Protein AF-A0A960XG54-F1 (afdb_monomer_lite)

Sequence (240 aa):
MNEQFPPRHVCIAGSLVLAFGVYSLVGSIASFVYDNPLINLNFLAVFLGSGLLSGSPKVRKWMLFFSVLFFLLHAESVFRLFLGNPETDLIALAPVESMEKALNTALVFAGSIYVFMALVNNANRSWFHINNRTAFGLKSLKWSVIVLTALFSAGWFTYQWTVRRHAPIRTEISLFDASSGEGIKQIKLGDRGIWVALDKKSPPVEYLYRLENEQLKMEFWGLSKKPVAMYLDFEGYQTA

pLDDT: mean 72.58, std 11.41, range [39.84, 91.81]

Secondary structure (DSSP, 8-state):
---PPPPHHHHHHHHHHHHHHHHHHHHHHHHHHTT-----GGGGHHHHHHHHHH--GGGHHHHHHHHHHHHHHHHHHHHHHHS--TT-GGGGTS-HHHHHHHHHHHHHHHHHHHHHHHHH-TTTGGGGG--TTTHHHHHHHHHHHHHHHHHHHHHHHHHHHHHHTSEEEEEEEE-B-TTT-PBP-EEEEEEEEEEEE--TTSPPPEEEEEEETTEEEEEEEEEESS--EEEEEEEEEE--

Radius of gyration: 27.97 Å; chains: 1; bounding box: 61×44×77 Å

Structure (mmCIF, N/CA/C/O backbone):
data_AF-A0A960XG54-F1
#
_entry.id   AF-A0A960XG54-F1
#
loop_
_atom_site.group_PDB
_atom_site.id
_atom_site.type_symbol
_atom_site.label_atom_id
_atom_site.label_alt_id
_atom_site.label_comp_id
_atom_site.label_asym_id
_atom_site.label_entity_id
_atom_site.label_seq_id
_atom_site.pdbx_PDB_ins_code
_atom_site.Cartn_x
_atom_site.Cartn_y
_atom_site.Cartn_z
_atom_site.occupancy
_atom_site.B_iso_or_equiv
_atom_site.auth_seq_id
_atom_site.auth_comp_id
_atom_site.auth_asym_id
_atom_site.auth_atom_id
_atom_site.pdbx_PDB_model_num
ATOM 1 N N . MET A 1 1 ? -34.616 -2.133 26.825 1.00 44.22 1 MET A N 1
ATOM 2 C CA . MET A 1 1 ? -33.359 -1.362 26.691 1.00 44.22 1 MET A CA 1
ATOM 3 C C . MET A 1 1 ? -33.031 -1.321 25.212 1.00 44.22 1 MET A C 1
ATOM 5 O O . MET A 1 1 ? -32.881 -2.389 24.637 1.00 44.22 1 MET A O 1
ATOM 9 N N . ASN A 1 2 ? -33.027 -0.141 24.588 1.00 44.53 2 ASN A N 1
ATOM 10 C CA . ASN A 1 2 ? -32.741 -0.023 23.158 1.00 44.53 2 ASN A CA 1
ATOM 11 C C . ASN A 1 2 ? -31.296 -0.449 22.896 1.00 44.53 2 ASN A C 1
ATOM 13 O O . ASN A 1 2 ? -30.372 0.089 23.506 1.00 44.53 2 ASN A O 1
ATOM 17 N N . GLU A 1 3 ? -31.116 -1.421 22.008 1.00 51.97 3 GLU A N 1
ATOM 18 C CA . GLU A 1 3 ? -29.811 -1.763 21.460 1.00 51.97 3 GLU A CA 1
ATOM 19 C C . GLU A 1 3 ? -29.281 -0.535 20.717 1.00 51.97 3 GLU A C 1
ATOM 21 O O . GLU A 1 3 ? -29.739 -0.195 19.627 1.00 51.97 3 GLU A O 1
ATOM 26 N N . GLN A 1 4 ? -28.355 0.195 21.336 1.00 61.88 4 GLN A N 1
ATOM 27 C CA . GLN A 1 4 ? -27.641 1.245 20.628 1.00 61.88 4 GLN A CA 1
ATOM 28 C C . GLN A 1 4 ? -26.636 0.564 19.702 1.00 61.88 4 GLN A C 1
ATOM 30 O O . GLN A 1 4 ? -25.808 -0.229 20.144 1.00 61.88 4 GLN A O 1
ATOM 35 N N . PHE A 1 5 ? -26.753 0.844 18.407 1.00 65.31 5 PHE A N 1
ATOM 36 C CA . PHE A 1 5 ? -25.742 0.551 17.394 1.00 65.31 5 PHE A CA 1
ATOM 37 C C . PHE A 1 5 ? -24.695 1.664 17.354 1.00 65.31 5 PHE A C 1
ATOM 39 O O . PHE A 1 5 ? -24.980 2.780 17.805 1.00 65.31 5 PHE A O 1
ATOM 46 N N . PRO A 1 6 ? -23.482 1.382 16.840 1.00 69.12 6 PRO A N 1
ATOM 47 C CA . PRO A 1 6 ? -22.439 2.389 16.796 1.00 69.12 6 PRO A CA 1
AT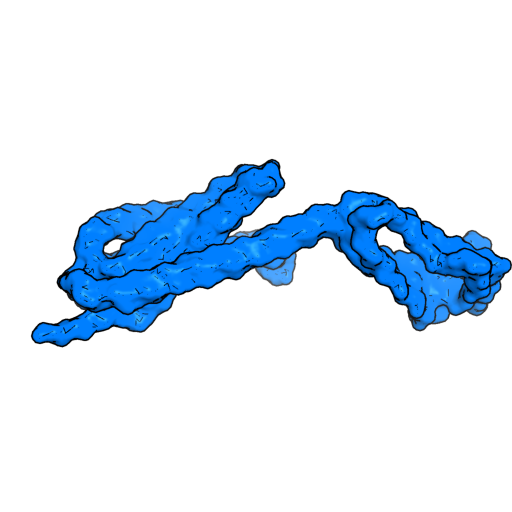OM 48 C C . PRO A 1 6 ? -22.922 3.522 15.925 1.00 69.12 6 PRO A C 1
ATOM 50 O O . PRO A 1 6 ? -23.489 3.261 14.856 1.00 69.12 6 PRO A O 1
ATOM 53 N N . PRO A 1 7 ? -22.673 4.778 16.317 1.00 74.75 7 PRO A N 1
ATOM 54 C CA . PRO A 1 7 ? -22.834 5.867 15.383 1.00 74.75 7 PRO A CA 1
ATOM 55 C C . PRO A 1 7 ? -22.039 5.548 14.111 1.00 74.75 7 PRO A C 1
ATOM 57 O O . PRO A 1 7 ? -20.879 5.138 14.182 1.00 74.75 7 PRO A O 1
ATOM 60 N N . ARG A 1 8 ? -22.654 5.725 12.936 1.00 79.06 8 ARG A N 1
ATOM 61 C CA . ARG A 1 8 ? -22.050 5.339 11.643 1.00 79.06 8 ARG A CA 1
ATOM 62 C C . ARG A 1 8 ? -20.643 5.908 11.457 1.00 79.06 8 ARG A C 1
ATOM 64 O O . ARG A 1 8 ? -19.760 5.228 10.950 1.00 79.06 8 ARG A O 1
ATOM 71 N N . HIS A 1 9 ? -20.420 7.130 11.922 1.00 78.19 9 HIS A N 1
ATOM 72 C CA . HIS A 1 9 ? -19.128 7.797 11.841 1.00 78.19 9 HIS A CA 1
ATOM 73 C C . HIS A 1 9 ? -18.038 7.100 12.692 1.00 78.19 9 HIS A C 1
ATOM 75 O O . HIS A 1 9 ? -16.885 7.066 12.273 1.00 78.19 9 HIS A O 1
ATOM 81 N N . VAL A 1 10 ? -18.391 6.451 13.814 1.00 77.62 10 VAL A N 1
ATOM 82 C CA . VAL A 1 10 ? -17.474 5.608 14.612 1.00 77.62 10 VAL A CA 1
ATOM 83 C C . VAL A 1 10 ? -17.124 4.330 13.854 1.00 77.62 10 VAL A C 1
ATOM 85 O O . VAL A 1 10 ? -15.958 3.942 13.824 1.00 77.62 10 VAL A O 1
ATOM 88 N N . CYS A 1 11 ? -18.106 3.682 13.211 1.00 80.19 11 CYS A N 1
ATOM 89 C CA . CYS A 1 11 ? -17.848 2.517 12.358 1.00 80.19 11 CYS A CA 1
ATOM 90 C C . CYS A 1 11 ? -16.904 2.855 11.209 1.00 80.19 11 CYS A C 1
ATOM 92 O O . CYS A 1 11 ? -15.978 2.093 10.944 1.00 80.19 11 CYS A O 1
ATOM 94 N N . ILE A 1 12 ? -17.137 3.987 10.541 1.00 82.94 12 ILE A N 1
ATOM 95 C CA . ILE A 1 12 ? -16.313 4.451 9.424 1.00 82.94 12 ILE A CA 1
ATOM 96 C C . ILE A 1 12 ? -14.892 4.738 9.914 1.00 82.94 12 ILE A C 1
ATOM 98 O O . ILE A 1 12 ? -13.948 4.154 9.389 1.00 82.94 12 ILE A O 1
ATOM 102 N N . ALA A 1 13 ? -14.735 5.541 10.971 1.00 82.12 13 ALA A N 1
ATOM 103 C CA . ALA A 1 13 ? -13.424 5.852 11.542 1.00 82.12 13 ALA A CA 1
ATOM 104 C C . ALA A 1 13 ? -12.684 4.585 12.005 1.00 82.12 13 ALA A C 1
ATOM 106 O O . ALA A 1 13 ? -11.522 4.379 11.662 1.00 82.12 13 ALA A O 1
ATOM 107 N N . GLY A 1 14 ? -13.370 3.692 12.725 1.00 82.81 14 GLY A N 1
ATOM 108 C CA . GLY A 1 14 ? -12.804 2.424 13.183 1.00 82.81 14 GLY A CA 1
ATOM 109 C C . GLY A 1 14 ? -12.383 1.511 12.035 1.00 82.81 14 GLY A C 1
ATOM 110 O O . GLY A 1 14 ? -11.315 0.909 12.105 1.00 82.81 14 GLY A O 1
ATOM 111 N N . SER A 1 15 ? -13.177 1.451 10.962 1.00 87.94 15 SER A N 1
ATOM 112 C CA . SER A 1 15 ? -12.867 0.652 9.770 1.00 87.94 15 SER A CA 1
ATOM 113 C C . SER A 1 15 ? -11.678 1.219 9.000 1.00 87.94 15 SER A C 1
ATOM 115 O O . SER A 1 15 ? -10.799 0.456 8.619 1.00 87.94 15 SER A O 1
ATOM 117 N N . LEU A 1 16 ? -11.603 2.542 8.824 1.00 86.44 16 LEU A N 1
ATOM 118 C CA . LEU A 1 16 ? -10.487 3.203 8.139 1.00 86.44 16 LEU A CA 1
ATOM 119 C C . LEU A 1 16 ? -9.169 3.024 8.899 1.00 86.44 16 LEU A C 1
ATOM 121 O O . LEU A 1 16 ? -8.173 2.607 8.315 1.00 86.44 16 LEU A O 1
ATOM 125 N N . VAL A 1 17 ? -9.172 3.266 10.214 1.00 86.19 17 VAL A N 1
ATOM 126 C CA . VAL A 1 17 ? -7.982 3.099 11.064 1.00 86.19 17 VAL A CA 1
ATOM 127 C C . VAL A 1 17 ? -7.544 1.629 11.116 1.00 86.19 17 VAL A C 1
ATOM 129 O O . VAL A 1 17 ? -6.351 1.332 11.061 1.00 86.19 17 VAL A O 1
ATOM 132 N N . LEU A 1 18 ? -8.501 0.694 11.175 1.00 89.69 18 LEU A N 1
ATOM 133 C CA . LEU A 1 18 ? -8.214 -0.740 11.135 1.00 89.69 18 LEU A CA 1
ATOM 134 C C . LEU A 1 18 ? -7.621 -1.164 9.789 1.00 89.69 18 LEU A C 1
ATOM 136 O O . LEU A 1 18 ? -6.598 -1.843 9.774 1.00 89.69 18 LEU A O 1
ATOM 140 N N . ALA A 1 19 ? -8.239 -0.755 8.678 1.00 88.81 19 ALA A N 1
ATOM 141 C CA . ALA A 1 19 ? -7.744 -1.029 7.335 1.00 88.81 19 ALA A CA 1
ATOM 142 C C . ALA A 1 19 ? -6.317 -0.497 7.169 1.00 88.81 19 ALA A C 1
ATOM 144 O O . ALA A 1 19 ? -5.426 -1.236 6.764 1.00 88.81 19 ALA A O 1
ATOM 145 N N . PHE A 1 20 ? -6.072 0.742 7.584 1.00 86.62 20 PHE A N 1
ATOM 146 C CA . PHE A 1 20 ? -4.749 1.345 7.515 1.00 86.62 20 PHE A CA 1
ATOM 147 C C . PHE A 1 20 ? -3.688 0.581 8.329 1.00 86.62 20 PHE A C 1
ATOM 149 O O . PHE A 1 20 ? -2.574 0.339 7.852 1.00 86.62 20 PHE A O 1
ATOM 156 N N . GLY A 1 21 ? -4.037 0.149 9.545 1.00 88.12 21 GLY A N 1
ATOM 157 C CA . GLY A 1 21 ? -3.154 -0.683 10.358 1.00 88.12 21 GLY A CA 1
ATOM 158 C C . GLY A 1 21 ? -2.850 -2.033 9.701 1.00 88.12 21 GLY A C 1
ATOM 159 O O . GLY A 1 21 ? -1.701 -2.472 9.706 1.00 88.12 21 GLY A O 1
ATOM 160 N N . VAL A 1 22 ? -3.854 -2.674 9.092 1.00 91.81 22 VAL A N 1
ATOM 161 C CA . VAL A 1 22 ? -3.679 -3.942 8.363 1.00 91.81 22 VAL A CA 1
ATOM 162 C C . VAL A 1 22 ? -2.809 -3.747 7.122 1.00 91.81 22 VAL A C 1
ATOM 164 O O . VAL A 1 22 ? -1.882 -4.525 6.922 1.00 91.81 22 VAL A O 1
ATOM 167 N N . TYR A 1 23 ? -3.042 -2.692 6.336 1.00 88.75 23 TYR A N 1
ATOM 168 C CA . TYR A 1 23 ? -2.196 -2.324 5.196 1.00 88.75 23 TYR A CA 1
ATOM 169 C C . TYR A 1 23 ? -0.733 -2.162 5.621 1.00 88.75 23 TYR A C 1
ATOM 171 O O . TYR A 1 23 ? 0.159 -2.768 5.031 1.00 88.75 23 TYR A O 1
ATOM 179 N N . SER A 1 24 ? -0.493 -1.421 6.707 1.00 87.06 24 SER A N 1
ATOM 180 C CA . SER A 1 24 ? 0.853 -1.202 7.252 1.00 87.06 24 SER A CA 1
ATOM 181 C C . SER A 1 24 ? 1.506 -2.501 7.735 1.00 87.06 24 SER A C 1
ATOM 183 O O . SER A 1 24 ? 2.696 -2.706 7.506 1.00 87.06 24 SER A O 1
ATOM 185 N N . LEU A 1 25 ? 0.733 -3.398 8.361 1.00 90.19 25 LEU A N 1
ATOM 186 C CA . LEU A 1 25 ? 1.214 -4.709 8.799 1.00 90.19 25 LEU A CA 1
ATOM 187 C C . LEU A 1 25 ? 1.631 -5.581 7.612 1.00 90.19 25 LEU A C 1
ATOM 189 O O . LEU A 1 25 ? 2.734 -6.125 7.608 1.00 90.19 25 LEU A O 1
ATOM 193 N N . VAL A 1 26 ? 0.762 -5.700 6.604 1.00 90.06 26 VAL A N 1
ATOM 194 C CA . VAL A 1 26 ? 1.048 -6.478 5.392 1.00 90.06 26 VAL A CA 1
ATOM 195 C C . VAL A 1 26 ? 2.243 -5.886 4.652 1.00 90.06 26 VAL A C 1
ATOM 197 O O . VAL A 1 26 ? 3.108 -6.639 4.223 1.00 90.06 26 VAL A O 1
ATOM 200 N N . GLY A 1 27 ? 2.344 -4.557 4.571 1.00 85.12 27 GLY A N 1
ATOM 201 C CA . GLY A 1 27 ? 3.490 -3.872 3.975 1.00 85.12 27 GLY A CA 1
ATOM 202 C C . GLY A 1 27 ? 4.804 -4.159 4.697 1.00 85.12 27 GLY A C 1
ATOM 203 O O . GLY A 1 27 ? 5.811 -4.419 4.044 1.00 85.12 27 GLY A O 1
ATOM 204 N N . SER A 1 28 ? 4.805 -4.189 6.034 1.00 86.44 28 SER A N 1
ATOM 205 C CA . SER A 1 28 ? 5.984 -4.609 6.800 1.00 86.44 28 SER A CA 1
ATOM 206 C C . SER A 1 28 ? 6.325 -6.080 6.583 1.00 86.44 28 SER A C 1
ATOM 208 O O . SER A 1 28 ? 7.486 -6.397 6.366 1.00 86.44 28 SER A O 1
ATOM 210 N N . ILE A 1 29 ? 5.345 -6.987 6.583 1.00 88.69 29 ILE A N 1
ATOM 211 C CA . ILE A 1 29 ? 5.604 -8.408 6.284 1.00 88.69 29 ILE A CA 1
ATOM 212 C C . ILE A 1 29 ? 6.187 -8.556 4.873 1.00 88.69 29 ILE A C 1
ATOM 214 O O . ILE A 1 29 ? 7.180 -9.253 4.683 1.00 88.69 29 ILE A O 1
ATOM 218 N N . ALA A 1 30 ? 5.609 -7.861 3.895 1.00 84.94 30 ALA A N 1
ATOM 219 C CA . ALA A 1 30 ? 6.097 -7.843 2.526 1.00 84.94 30 ALA A CA 1
ATOM 220 C C . ALA A 1 30 ? 7.537 -7.309 2.449 1.00 84.94 30 ALA A C 1
ATOM 222 O O . ALA A 1 30 ? 8.368 -7.903 1.772 1.00 84.94 30 ALA A O 1
ATOM 223 N N . SER A 1 31 ? 7.868 -6.243 3.185 1.00 81.12 31 SER A N 1
ATOM 224 C CA . SER A 1 31 ? 9.221 -5.673 3.200 1.00 81.12 31 SER A CA 1
ATOM 225 C C . SER A 1 31 ? 10.272 -6.664 3.723 1.00 81.12 31 SER A C 1
ATOM 227 O O . SER A 1 31 ? 11.348 -6.771 3.134 1.00 81.12 31 SER A O 1
ATOM 229 N N . PHE A 1 32 ? 9.927 -7.471 4.736 1.00 83.44 32 PHE A N 1
ATOM 230 C CA . PHE A 1 32 ? 10.765 -8.585 5.200 1.00 83.44 32 PHE A CA 1
ATOM 231 C C . PHE A 1 32 ? 10.942 -9.678 4.141 1.00 83.44 32 PHE A C 1
ATOM 233 O O . PH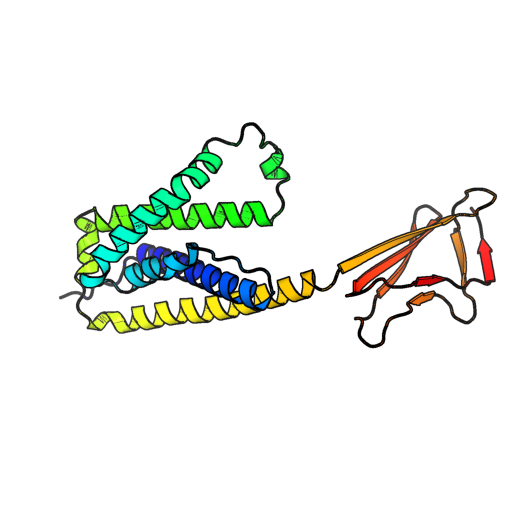E A 1 32 ? 12.050 -10.168 3.957 1.00 83.44 32 PHE A O 1
ATOM 240 N N . VAL A 1 33 ? 9.873 -10.052 3.432 1.00 83.69 33 VAL A N 1
ATOM 241 C CA . VAL A 1 33 ? 9.928 -11.064 2.358 1.00 83.69 33 VAL A CA 1
ATOM 242 C C . VAL A 1 33 ? 10.773 -10.590 1.167 1.00 83.69 33 VAL A C 1
ATOM 244 O O . VAL A 1 33 ? 11.296 -11.404 0.409 1.00 83.69 33 VAL A O 1
ATOM 247 N N . TYR A 1 34 ? 10.912 -9.277 0.992 1.00 77.69 34 TYR A N 1
ATOM 248 C CA . TYR A 1 34 ? 11.596 -8.660 -0.142 1.00 77.69 34 TYR A CA 1
ATOM 249 C C . TYR A 1 34 ? 12.995 -8.109 0.191 1.00 77.69 34 TYR A C 1
ATOM 251 O O . TYR A 1 34 ? 13.482 -7.247 -0.540 1.00 77.69 34 TYR A O 1
ATOM 259 N N . ASP A 1 35 ? 13.634 -8.602 1.259 1.00 76.25 35 ASP A N 1
ATOM 260 C CA . ASP A 1 35 ? 15.007 -8.270 1.689 1.00 76.25 35 ASP A CA 1
ATOM 261 C C . ASP A 1 35 ? 15.261 -6.776 1.992 1.00 76.25 35 ASP A C 1
ATOM 263 O O . ASP A 1 35 ? 16.402 -6.316 2.001 1.00 76.25 35 ASP A O 1
ATOM 267 N N . ASN A 1 36 ? 14.208 -6.004 2.280 1.00 75.00 36 ASN A N 1
ATOM 268 C CA . ASN A 1 36 ? 14.316 -4.607 2.708 1.00 75.00 36 ASN A CA 1
ATOM 269 C C . ASN A 1 36 ? 13.502 -4.391 3.994 1.00 75.00 36 ASN A C 1
ATOM 271 O O . ASN A 1 36 ? 12.393 -3.852 3.936 1.00 75.00 36 ASN A O 1
ATOM 275 N N . PRO A 1 37 ? 14.004 -4.863 5.150 1.00 75.25 37 PRO A N 1
ATOM 276 C CA . PRO A 1 37 ? 13.235 -4.893 6.384 1.00 75.25 37 PRO A CA 1
ATOM 277 C C . PRO A 1 37 ? 12.897 -3.474 6.853 1.00 75.25 37 PRO A C 1
ATOM 279 O O . PRO A 1 37 ? 13.744 -2.732 7.348 1.00 75.25 37 PRO A O 1
ATOM 282 N N . LEU A 1 38 ? 11.620 -3.116 6.731 1.00 77.00 38 LEU A N 1
ATOM 283 C CA . LEU A 1 38 ? 11.063 -1.854 7.208 1.00 77.00 38 LEU A CA 1
ATOM 284 C C . LEU A 1 38 ? 9.909 -2.142 8.166 1.00 77.00 38 LEU A C 1
ATOM 286 O O . LEU A 1 38 ? 8.829 -2.594 7.764 1.00 77.00 38 LEU A O 1
ATOM 290 N N . ILE A 1 39 ? 10.137 -1.849 9.447 1.00 78.44 39 ILE A N 1
ATOM 291 C CA . ILE A 1 39 ? 9.108 -1.928 10.484 1.00 78.44 39 ILE A CA 1
ATOM 292 C C . ILE A 1 39 ? 8.317 -0.623 10.472 1.00 78.44 39 ILE A C 1
ATOM 294 O O . ILE A 1 39 ? 8.809 0.430 10.875 1.00 78.44 39 ILE A O 1
ATOM 298 N N . ASN A 1 40 ? 7.068 -0.701 10.024 1.00 79.50 40 ASN A N 1
ATOM 299 C CA . ASN A 1 40 ? 6.158 0.425 9.993 1.00 79.50 40 ASN A CA 1
ATOM 300 C C . ASN A 1 40 ? 5.245 0.382 11.221 1.00 79.50 40 ASN A C 1
ATOM 302 O O . ASN A 1 40 ? 4.227 -0.308 11.217 1.00 79.50 40 ASN A O 1
ATOM 306 N N . LEU A 1 41 ? 5.584 1.150 12.261 1.00 83.12 41 LEU A N 1
ATOM 307 C CA . LEU A 1 41 ? 4.836 1.208 13.529 1.00 83.12 41 LEU A CA 1
ATOM 308 C C . LEU A 1 41 ? 3.353 1.585 13.368 1.00 83.12 41 LEU A C 1
ATOM 310 O O . LEU A 1 41 ? 2.554 1.346 14.273 1.00 83.12 41 LEU A O 1
ATOM 314 N N . ASN A 1 42 ? 2.952 2.082 12.198 1.00 83.50 42 ASN A N 1
ATOM 315 C CA . ASN A 1 42 ? 1.557 2.295 11.835 1.00 83.50 42 ASN A CA 1
ATOM 316 C C . ASN A 1 42 ? 0.692 1.029 11.928 1.00 83.50 42 ASN A C 1
ATOM 318 O O . ASN A 1 42 ? -0.523 1.147 12.087 1.00 83.50 42 ASN A O 1
ATOM 322 N N . PHE A 1 43 ? 1.277 -0.179 11.916 1.00 85.56 43 PHE A N 1
ATOM 323 C CA . PHE A 1 43 ? 0.521 -1.411 12.175 1.00 85.56 43 PHE A CA 1
ATOM 324 C C . PHE A 1 43 ? -0.181 -1.399 13.546 1.00 85.56 43 PHE A C 1
ATOM 326 O O . PHE A 1 43 ? -1.213 -2.049 13.722 1.00 85.56 43 PHE A O 1
ATOM 333 N N . LEU A 1 44 ? 0.315 -0.612 14.513 1.00 86.81 44 LEU A N 1
ATOM 334 C CA . LEU A 1 44 ? -0.327 -0.437 15.818 1.00 86.81 44 LEU A CA 1
ATOM 335 C C . LEU A 1 44 ? -1.735 0.187 15.704 1.00 86.81 44 LEU A C 1
ATOM 337 O O . LEU A 1 44 ? -2.544 0.060 16.625 1.00 86.81 44 LEU A O 1
ATOM 341 N N . ALA A 1 45 ? -2.085 0.793 14.561 1.00 85.62 45 ALA A N 1
ATOM 342 C CA . ALA A 1 45 ? -3.417 1.332 14.297 1.00 85.62 45 ALA A CA 1
ATOM 343 C C . ALA A 1 45 ? -4.489 0.227 14.276 1.00 85.62 45 ALA A C 1
ATOM 345 O O . ALA A 1 45 ? -5.653 0.493 14.583 1.00 85.62 45 ALA A O 1
ATOM 346 N N . VAL A 1 46 ? -4.101 -1.039 14.048 1.00 88.19 46 VAL A N 1
ATOM 347 C CA . VAL A 1 46 ? -4.996 -2.198 14.205 1.00 88.19 46 VAL A CA 1
ATOM 348 C C . VAL A 1 46 ? -5.617 -2.225 15.601 1.00 88.19 46 VAL A C 1
ATOM 350 O O . VAL A 1 46 ? -6.807 -2.525 15.722 1.00 88.19 46 VAL A O 1
ATOM 353 N N . PHE A 1 47 ? -4.861 -1.877 16.649 1.00 86.12 47 PHE A N 1
ATOM 354 C CA . PHE A 1 47 ? -5.369 -1.850 18.023 1.00 86.12 47 PHE A CA 1
ATOM 355 C C . PHE A 1 47 ? -6.391 -0.730 18.234 1.00 86.12 47 PHE A C 1
ATOM 357 O O . PHE A 1 47 ? -7.419 -0.960 18.875 1.00 86.12 47 PHE A O 1
ATOM 364 N N . LEU A 1 48 ? -6.160 0.449 17.648 1.00 83.81 48 LEU A N 1
ATOM 365 C CA . LEU A 1 48 ? -7.103 1.570 17.698 1.00 83.81 48 LEU A CA 1
ATOM 366 C C . LEU A 1 48 ? -8.408 1.256 16.965 1.00 83.81 48 LEU A C 1
ATOM 368 O O . LEU A 1 48 ? -9.483 1.342 17.563 1.00 83.81 48 LEU A O 1
ATOM 372 N N . GLY A 1 49 ? -8.319 0.847 15.697 1.00 84.69 49 GLY A N 1
ATOM 373 C CA . GLY A 1 49 ? -9.489 0.526 14.879 1.00 84.69 49 GLY A CA 1
ATOM 374 C C . GLY A 1 49 ? -10.272 -0.662 15.442 1.00 84.69 49 GLY A C 1
ATOM 375 O O . GLY A 1 49 ? -11.493 -0.601 15.593 1.00 84.69 49 GLY A O 1
ATOM 376 N N . SER A 1 50 ? -9.566 -1.713 15.878 1.00 85.06 50 SER A N 1
ATOM 377 C CA . SER A 1 50 ? -10.188 -2.851 16.565 1.00 85.06 50 SER A CA 1
ATOM 378 C C . SER A 1 50 ? -10.863 -2.441 17.866 1.00 85.06 50 SER A C 1
ATOM 380 O O . SER A 1 50 ? -11.939 -2.952 18.166 1.00 85.06 50 SER A O 1
ATOM 382 N N . GLY A 1 51 ? -10.241 -1.560 18.651 1.00 81.75 51 GLY A N 1
ATOM 383 C CA . GLY A 1 51 ? -10.796 -1.073 19.909 1.00 81.75 51 GLY A CA 1
ATOM 384 C C . GLY A 1 51 ? -12.095 -0.294 19.699 1.00 81.75 51 GLY A C 1
ATOM 385 O O . GLY A 1 51 ? -13.090 -0.590 20.363 1.00 81.75 51 GLY A O 1
ATOM 386 N N . LEU A 1 52 ? -12.111 0.618 18.717 1.00 79.38 52 LEU A N 1
ATOM 387 C CA . LEU A 1 52 ? -13.302 1.383 18.322 1.00 79.38 52 LEU A CA 1
ATOM 388 C C . LEU A 1 52 ? -14.460 0.465 17.926 1.00 79.38 52 LEU A C 1
ATOM 390 O O . LEU A 1 52 ? -15.576 0.621 18.422 1.00 79.38 52 LEU A O 1
ATOM 394 N N . LEU A 1 53 ? -14.178 -0.522 17.071 1.00 80.12 53 LEU A N 1
ATOM 395 C CA . LEU A 1 53 ? -15.181 -1.478 16.600 1.00 80.12 53 LEU A CA 1
ATOM 396 C C . LEU A 1 53 ? -15.572 -2.513 17.666 1.00 80.12 53 LEU A C 1
ATOM 398 O O . LEU A 1 53 ? -16.609 -3.152 17.538 1.00 80.12 53 LEU A O 1
ATOM 402 N N . SER A 1 54 ? -14.780 -2.686 18.727 1.00 79.44 54 SER A N 1
ATOM 403 C CA . SER A 1 54 ? -15.119 -3.607 19.822 1.00 79.44 54 SER A CA 1
ATOM 404 C C . SER A 1 54 ? -16.077 -2.991 20.843 1.00 79.44 54 SER A C 1
ATOM 406 O O . SER A 1 54 ? -16.746 -3.744 21.544 1.00 79.44 54 SER A O 1
ATOM 408 N N . GLY A 1 55 ? -16.120 -1.656 20.971 1.00 69.88 55 GLY A N 1
ATOM 409 C CA . GLY A 1 55 ? -17.068 -0.948 21.848 1.00 69.88 55 GLY A CA 1
ATOM 410 C C . GLY A 1 55 ? -17.017 -1.357 23.328 1.00 69.88 55 GLY A C 1
ATOM 411 O O . GLY A 1 55 ? -17.992 -1.181 24.047 1.00 69.88 55 GLY A O 1
ATOM 412 N N . SER A 1 56 ? -15.907 -1.941 23.796 1.00 73.12 56 SER A N 1
ATOM 413 C CA . SER A 1 56 ? -15.810 -2.517 25.143 1.00 73.12 56 SER A CA 1
ATOM 414 C C . SER A 1 56 ? -15.150 -1.550 26.136 1.00 73.12 56 SER A C 1
ATOM 416 O O . SER A 1 56 ? -14.124 -0.945 25.810 1.00 73.12 56 SER A O 1
ATOM 418 N N . PRO A 1 57 ? -15.613 -1.472 27.400 1.00 71.62 57 PRO A N 1
ATOM 419 C CA . PRO A 1 57 ? -14.948 -0.655 28.416 1.00 71.62 57 PRO A CA 1
ATOM 420 C C . PRO A 1 57 ? -13.508 -1.115 28.684 1.00 71.62 57 PRO A C 1
ATOM 422 O O . PRO A 1 57 ? -12.647 -0.312 29.042 1.00 71.62 57 PRO A O 1
ATOM 425 N N . LYS A 1 58 ? -13.230 -2.414 28.494 1.00 76.31 58 LYS A N 1
ATOM 426 C CA . LYS A 1 58 ? -11.925 -3.026 28.782 1.00 76.31 58 LYS A CA 1
ATOM 427 C C . LYS A 1 58 ? -10.823 -2.544 27.834 1.00 76.31 58 LYS A C 1
ATOM 429 O O . LYS A 1 58 ? -9.671 -2.450 28.247 1.00 76.31 58 LYS A O 1
ATOM 434 N N . VAL A 1 59 ? -11.164 -2.203 26.588 1.00 78.31 59 VAL A N 1
ATOM 435 C CA . VAL A 1 59 ? -10.184 -1.732 25.588 1.00 78.31 59 VAL A CA 1
ATOM 436 C C . VAL A 1 59 ? -9.894 -0.235 25.693 1.00 78.31 59 VAL A C 1
ATOM 438 O O . VAL A 1 59 ? -8.897 0.236 25.154 1.00 78.31 59 VAL A O 1
ATOM 441 N N . ARG A 1 60 ? -10.704 0.513 26.452 1.00 75.50 60 ARG A N 1
ATOM 442 C CA . ARG A 1 60 ? -10.626 1.974 26.558 1.00 75.50 60 ARG A CA 1
ATOM 443 C C . ARG A 1 60 ? -9.256 2.495 26.997 1.00 75.50 60 ARG A C 1
ATOM 445 O O . ARG A 1 60 ? -8.773 3.469 26.428 1.00 75.50 60 ARG A O 1
ATOM 452 N N . LYS A 1 61 ? -8.632 1.861 27.997 1.00 79.31 61 LYS A N 1
ATOM 453 C CA . LYS A 1 61 ? -7.319 2.284 28.520 1.00 79.31 61 LYS A CA 1
ATOM 454 C C . LYS A 1 61 ? -6.228 2.168 27.453 1.00 79.31 61 LYS A C 1
ATOM 456 O O . LYS A 1 61 ? -5.479 3.113 27.239 1.00 79.31 61 LYS A O 1
ATOM 461 N N . TRP A 1 62 ? -6.200 1.044 26.740 1.00 80.50 62 TRP A N 1
ATOM 462 C CA . TRP A 1 62 ? -5.250 0.810 25.653 1.00 80.50 62 TRP A CA 1
ATOM 463 C C . TRP A 1 62 ? -5.517 1.721 24.456 1.00 80.50 62 TRP A C 1
ATOM 465 O O . TRP A 1 62 ? -4.580 2.270 23.893 1.00 80.50 62 TRP A O 1
ATOM 475 N N . MET A 1 63 ? -6.783 1.961 24.102 1.00 80.88 63 MET A N 1
ATOM 476 C CA . MET A 1 63 ? -7.124 2.904 23.032 1.00 80.88 63 MET A CA 1
ATOM 477 C C . MET A 1 63 ? -6.662 4.327 23.335 1.00 80.88 63 MET A C 1
ATOM 479 O O . MET A 1 63 ? -6.150 4.999 22.445 1.00 80.88 63 MET A O 1
ATOM 483 N N . LEU A 1 64 ? -6.824 4.785 24.578 1.00 80.56 64 LEU A N 1
ATOM 484 C CA . LEU A 1 64 ? -6.348 6.103 24.986 1.00 80.56 64 LEU A CA 1
ATOM 485 C C . LEU A 1 64 ? -4.820 6.174 24.906 1.00 80.56 64 LEU A C 1
ATOM 487 O O . LEU A 1 64 ? -4.293 7.109 24.312 1.00 80.56 64 LEU A O 1
ATOM 491 N N . PHE A 1 65 ? -4.127 5.149 25.414 1.00 84.25 65 PHE A N 1
ATOM 492 C CA . PHE A 1 65 ? -2.673 5.031 25.301 1.00 84.25 65 PHE A CA 1
ATOM 493 C C . PHE A 1 65 ? -2.200 5.111 23.843 1.00 84.25 65 PHE A C 1
ATOM 495 O O . PHE A 1 65 ? -1.384 5.968 23.513 1.00 84.25 65 PHE A O 1
ATOM 502 N N . PHE A 1 66 ? -2.760 4.286 22.952 1.00 83.25 66 PHE A N 1
ATOM 503 C CA . PHE A 1 66 ? -2.388 4.312 21.538 1.00 83.25 66 PHE A CA 1
ATOM 504 C C . PHE A 1 66 ? -2.763 5.636 20.866 1.00 83.25 66 PHE A C 1
ATOM 506 O O . PHE A 1 66 ? -2.005 6.110 20.034 1.00 83.25 66 PHE A O 1
ATOM 513 N N . SER A 1 67 ? -3.875 6.275 21.239 1.00 81.75 67 SER A N 1
ATOM 514 C CA . SER A 1 67 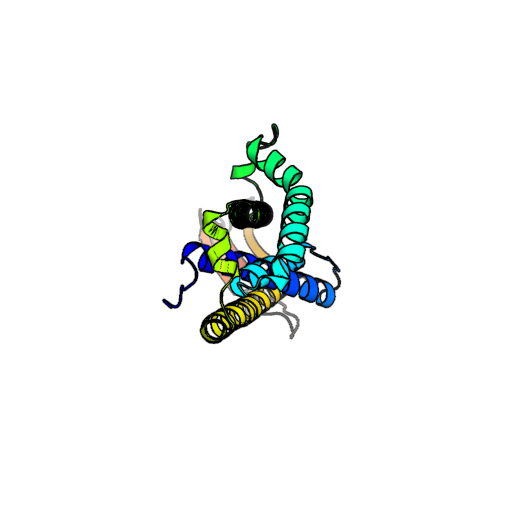? -4.263 7.571 20.657 1.00 81.75 67 SER A CA 1
ATOM 515 C C . SER A 1 67 ? -3.249 8.660 21.000 1.00 81.75 67 SER A C 1
ATOM 517 O O . SER A 1 67 ? -2.839 9.401 20.112 1.00 81.75 67 SER A O 1
ATOM 519 N N . VAL A 1 68 ? -2.798 8.717 22.260 1.00 82.06 68 VAL A N 1
ATOM 520 C CA . VAL A 1 68 ? -1.729 9.638 22.680 1.00 82.06 68 VAL A CA 1
ATOM 521 C C . VAL A 1 68 ? -0.414 9.295 21.985 1.00 82.06 68 VAL A C 1
ATOM 523 O O . VAL A 1 68 ? 0.250 10.189 21.473 1.00 82.06 68 VAL A O 1
ATOM 526 N N . LEU A 1 69 ? -0.059 8.011 21.907 1.00 83.75 69 LEU A N 1
ATOM 527 C CA . LEU A 1 69 ? 1.153 7.573 21.217 1.00 83.75 69 LEU A CA 1
ATOM 528 C C . LEU A 1 69 ? 1.150 8.000 19.741 1.00 83.75 69 LEU A C 1
ATOM 530 O O . LEU A 1 69 ? 2.116 8.590 19.275 1.00 83.75 69 LEU A O 1
ATOM 534 N N . PHE A 1 70 ? 0.055 7.763 19.017 1.00 81.12 70 PHE A N 1
ATOM 535 C CA . PHE A 1 70 ? -0.086 8.168 17.617 1.00 81.12 70 PHE A CA 1
ATOM 536 C C . PHE A 1 70 ? -0.107 9.686 17.442 1.00 81.12 70 PHE A C 1
ATOM 538 O O . PHE A 1 70 ? 0.451 10.192 16.471 1.00 81.12 70 PHE A O 1
ATOM 545 N N . PHE A 1 71 ? -0.711 10.417 18.381 1.00 80.19 71 PHE A N 1
ATOM 546 C CA . PHE A 1 71 ? -0.630 11.873 18.393 1.00 80.19 71 PHE A CA 1
ATOM 547 C C . PHE A 1 71 ? 0.829 12.331 18.489 1.00 80.19 71 PHE A C 1
ATOM 549 O O . PHE A 1 71 ? 1.259 13.122 17.662 1.00 80.19 71 PHE A O 1
ATOM 556 N N . LEU A 1 72 ? 1.617 11.776 19.416 1.00 80.81 72 LEU A N 1
ATOM 557 C CA . LEU A 1 72 ? 3.033 12.126 19.574 1.00 80.81 72 LEU A CA 1
ATOM 558 C C . LEU A 1 72 ? 3.883 11.731 18.358 1.00 80.81 72 LEU A C 1
ATOM 560 O O . LEU A 1 72 ? 4.698 12.528 17.905 1.00 80.81 72 LEU A O 1
ATOM 564 N N . LEU A 1 73 ? 3.674 10.531 17.808 1.00 79.19 73 LEU A N 1
ATOM 565 C CA . LEU A 1 73 ? 4.451 10.021 16.672 1.00 79.19 73 LEU A CA 1
ATOM 566 C C . LEU A 1 73 ? 4.178 10.776 15.363 1.00 79.19 73 LEU A C 1
ATOM 568 O O . LEU A 1 73 ? 5.070 10.874 14.523 1.00 79.19 73 LEU A O 1
ATOM 572 N N . HIS A 1 74 ? 2.965 11.305 15.172 1.00 76.88 74 HIS A N 1
ATOM 573 C CA . HIS A 1 74 ? 2.580 11.968 13.921 1.00 76.88 74 HIS A CA 1
ATOM 574 C C . HIS A 1 74 ? 2.388 13.479 14.030 1.00 76.88 74 HIS A C 1
ATOM 576 O O . HIS A 1 74 ? 2.284 14.122 12.986 1.00 76.88 74 HIS A O 1
ATOM 582 N N . ALA A 1 75 ? 2.381 14.066 15.233 1.00 72.56 75 ALA A N 1
ATOM 583 C CA . ALA A 1 75 ? 2.222 15.510 15.418 1.00 72.56 75 ALA A CA 1
ATOM 584 C C . ALA A 1 75 ? 3.248 16.303 14.603 1.00 72.56 75 ALA A C 1
ATOM 586 O O . ALA A 1 75 ? 2.878 17.242 13.908 1.00 72.56 75 ALA A O 1
ATOM 587 N N . GLU A 1 76 ? 4.516 15.886 14.620 1.00 70.00 76 GLU A N 1
ATOM 588 C CA . GLU A 1 76 ? 5.573 16.543 13.850 1.00 70.00 76 GLU A CA 1
ATOM 589 C C . GLU A 1 76 ? 5.330 16.442 12.336 1.00 70.00 76 GLU A C 1
ATOM 591 O O . GLU A 1 76 ? 5.434 17.429 11.612 1.00 70.00 76 GLU A O 1
ATOM 596 N N . SER A 1 77 ? 4.961 15.255 11.850 1.00 68.38 77 SER A N 1
ATOM 597 C CA . SER A 1 77 ? 4.705 15.024 10.424 1.00 68.38 77 SER A CA 1
ATOM 598 C C . SER A 1 77 ? 3.509 15.837 9.923 1.00 68.38 77 SER A C 1
ATOM 600 O O . SER A 1 77 ? 3.542 16.376 8.822 1.00 68.38 77 SER A O 1
ATOM 602 N N . VAL A 1 78 ? 2.469 15.967 10.747 1.00 67.06 78 VAL A N 1
ATOM 603 C CA . VAL A 1 78 ? 1.285 16.776 10.445 1.00 67.06 78 VAL A CA 1
ATOM 604 C C . VAL A 1 78 ? 1.593 18.269 10.530 1.00 67.06 78 VAL A C 1
ATOM 606 O O . VAL A 1 78 ? 1.171 19.026 9.664 1.00 67.06 78 VAL A O 1
ATOM 609 N N . PHE A 1 79 ? 2.389 18.700 11.507 1.00 66.75 79 PHE A N 1
ATOM 610 C CA . PHE A 1 79 ? 2.845 20.085 11.606 1.00 66.75 79 PHE A CA 1
ATOM 611 C C . PHE A 1 79 ? 3.664 20.505 10.377 1.00 66.75 79 PHE A C 1
ATOM 613 O O . PHE A 1 79 ? 3.426 21.574 9.822 1.00 66.75 79 PHE A O 1
ATOM 620 N N . ARG A 1 80 ? 4.543 19.623 9.880 1.00 65.56 80 ARG A N 1
ATOM 621 C CA . ARG A 1 80 ? 5.275 19.822 8.616 1.00 65.56 80 ARG A CA 1
ATOM 622 C C . ARG A 1 80 ? 4.349 19.893 7.393 1.00 65.56 80 ARG A C 1
ATOM 624 O O . ARG A 1 80 ? 4.646 20.638 6.467 1.00 65.56 80 ARG A O 1
ATOM 631 N N . LEU A 1 81 ? 3.230 19.160 7.390 1.00 66.19 81 LEU A N 1
ATOM 632 C CA . LEU A 1 81 ? 2.210 19.256 6.333 1.00 66.19 81 LEU A CA 1
ATOM 633 C C . LEU A 1 81 ? 1.440 20.584 6.381 1.00 66.19 81 LEU A C 1
ATOM 635 O O . LEU A 1 81 ? 1.146 21.146 5.332 1.00 66.19 81 LEU A O 1
ATOM 639 N N . PHE A 1 82 ? 1.116 21.085 7.577 1.00 65.12 82 PHE A N 1
ATOM 640 C CA . PHE A 1 82 ? 0.326 22.311 7.749 1.00 65.12 82 PHE A CA 1
ATOM 641 C C . PHE A 1 82 ? 1.127 23.599 7.607 1.00 65.12 82 PHE A C 1
ATOM 643 O O . PHE A 1 82 ? 0.587 24.586 7.116 1.00 65.12 82 PHE A O 1
ATOM 650 N N . LEU A 1 83 ? 2.388 23.615 8.043 1.00 63.25 83 LEU A N 1
ATOM 651 C CA . LEU A 1 83 ? 3.213 24.814 7.926 1.00 63.25 83 LEU A CA 1
ATOM 652 C C . LEU A 1 83 ? 3.597 25.135 6.481 1.00 63.25 83 LEU A C 1
ATOM 654 O O . LEU A 1 83 ? 4.019 26.257 6.222 1.00 63.25 83 LEU A O 1
ATOM 658 N N . GLY A 1 84 ? 3.446 24.172 5.564 1.00 53.38 84 GLY A N 1
ATOM 659 C CA . GLY A 1 84 ? 4.120 24.210 4.277 1.00 53.38 84 GLY A CA 1
ATOM 660 C C . GLY A 1 84 ? 5.624 24.150 4.522 1.00 53.38 84 GLY A C 1
ATOM 661 O O . GLY A 1 84 ? 6.196 24.956 5.254 1.00 53.38 84 GLY A O 1
ATOM 662 N N . ASN A 1 85 ? 6.318 23.185 3.935 1.00 51.91 85 ASN A N 1
ATOM 663 C CA . ASN A 1 85 ? 7.765 23.330 3.898 1.00 51.91 85 ASN A CA 1
ATOM 664 C C . ASN A 1 85 ? 8.037 24.626 3.098 1.00 51.91 85 ASN A C 1
ATOM 666 O O . ASN A 1 85 ? 7.490 24.758 2.000 1.00 51.91 85 ASN A O 1
ATOM 670 N N . PRO A 1 86 ? 8.844 25.585 3.574 1.00 48.59 86 PRO A N 1
ATOM 671 C CA . PRO A 1 86 ? 9.190 26.764 2.774 1.00 48.59 86 PRO A CA 1
ATOM 672 C C . PRO A 1 86 ? 9.946 26.401 1.478 1.00 48.59 86 PRO A C 1
ATOM 674 O O . PRO A 1 86 ? 10.093 27.236 0.597 1.00 48.59 86 PRO A O 1
ATOM 677 N N . GLU A 1 87 ? 10.359 25.138 1.324 1.00 50.34 87 GLU A N 1
ATOM 678 C CA . GLU A 1 87 ? 10.900 24.553 0.089 1.00 50.34 87 GLU A CA 1
ATOM 679 C C . GLU A 1 87 ? 9.834 23.878 -0.811 1.00 50.34 87 GLU A C 1
ATOM 681 O O . GLU A 1 87 ? 10.166 23.317 -1.853 1.00 50.34 87 GLU A O 1
ATOM 686 N N . THR A 1 88 ? 8.548 23.881 -0.433 1.00 46.59 88 THR A N 1
ATOM 687 C CA . THR A 1 88 ? 7.480 23.105 -1.097 1.00 46.59 88 THR A CA 1
ATOM 688 C C . THR A 1 88 ? 6.500 23.921 -1.949 1.00 46.59 88 THR A C 1
ATOM 690 O O . THR A 1 88 ? 5.290 23.765 -1.826 1.00 46.59 88 THR A O 1
ATOM 693 N N . ASP A 1 89 ? 7.015 24.619 -2.963 1.00 40.81 89 ASP A N 1
ATOM 694 C CA . ASP A 1 89 ? 6.324 24.620 -4.275 1.00 40.81 89 ASP A CA 1
ATOM 695 C C . ASP A 1 89 ? 6.324 23.203 -4.908 1.00 40.81 89 ASP A C 1
ATOM 697 O O . ASP A 1 89 ? 5.642 22.906 -5.887 1.00 40.81 89 ASP A O 1
ATOM 701 N N . LEU A 1 90 ? 7.055 22.270 -4.293 1.00 42.84 90 LEU A N 1
ATOM 702 C CA . LEU A 1 90 ? 7.182 20.871 -4.673 1.00 42.84 90 LEU A CA 1
ATOM 703 C C . LEU A 1 90 ? 5.980 19.974 -4.337 1.00 42.84 90 LEU A C 1
ATOM 705 O O . LEU A 1 90 ? 6.022 18.829 -4.758 1.00 42.84 90 LEU A O 1
ATOM 709 N N . ILE A 1 91 ? 4.900 20.396 -3.657 1.00 44.88 91 ILE A N 1
ATOM 710 C CA . ILE A 1 91 ? 3.721 19.497 -3.496 1.00 44.88 91 ILE A CA 1
ATOM 711 C C . ILE A 1 91 ? 3.105 19.155 -4.866 1.00 44.88 91 ILE A C 1
ATOM 713 O O . ILE A 1 91 ? 2.600 18.051 -5.055 1.00 44.88 91 ILE A O 1
ATOM 717 N N . ALA A 1 92 ? 3.240 20.044 -5.855 1.00 44.47 92 ALA A N 1
ATOM 718 C CA . ALA A 1 92 ? 2.847 19.780 -7.240 1.00 44.47 92 ALA A CA 1
ATOM 719 C C . ALA A 1 92 ? 3.809 18.836 -7.998 1.00 44.47 92 ALA A C 1
ATOM 721 O O . ALA A 1 92 ? 3.454 18.322 -9.056 1.00 44.47 92 ALA A O 1
ATOM 722 N N . LEU A 1 93 ? 5.016 18.599 -7.470 1.00 39.84 93 LEU A N 1
ATOM 723 C CA . LEU A 1 93 ? 6.099 17.829 -8.104 1.00 39.84 93 LEU A CA 1
ATOM 724 C C . LEU A 1 93 ? 6.566 16.633 -7.261 1.00 39.84 93 LEU A C 1
ATOM 726 O O . LEU A 1 93 ? 7.475 15.904 -7.662 1.00 39.84 93 LEU A O 1
ATOM 730 N N . ALA A 1 94 ? 5.980 16.427 -6.082 1.00 43.88 94 ALA A N 1
ATOM 731 C CA . ALA A 1 94 ? 6.417 15.395 -5.168 1.00 43.88 94 ALA A CA 1
ATOM 732 C C . ALA A 1 94 ? 6.014 14.025 -5.741 1.00 43.88 94 ALA A C 1
ATOM 734 O O . ALA A 1 94 ? 4.867 13.846 -6.162 1.00 43.88 94 ALA A O 1
ATOM 735 N N . PRO A 1 95 ? 6.928 13.038 -5.776 1.00 53.56 95 PRO A N 1
ATOM 736 C CA . PRO A 1 95 ? 6.611 11.711 -6.289 1.00 53.56 95 PRO A CA 1
ATOM 737 C C . PRO A 1 95 ? 5.405 11.138 -5.535 1.00 53.56 95 PRO A C 1
ATOM 739 O O . PRO A 1 95 ? 5.297 11.328 -4.324 1.00 53.56 95 PRO A O 1
ATOM 742 N N . VAL A 1 96 ? 4.511 10.432 -6.235 1.00 54.16 96 VAL A N 1
ATOM 743 C CA . VAL A 1 96 ? 3.228 9.896 -5.718 1.00 54.16 96 VAL A CA 1
ATOM 744 C C . VAL A 1 96 ? 3.370 9.204 -4.350 1.00 54.16 96 VAL A C 1
ATOM 746 O O . VAL A 1 96 ? 2.506 9.345 -3.485 1.00 54.16 96 VAL A O 1
ATOM 749 N N . GLU A 1 97 ? 4.503 8.540 -4.106 1.00 55.78 97 GLU A N 1
ATOM 750 C CA . GLU A 1 97 ? 4.838 7.877 -2.838 1.00 55.78 97 GLU A CA 1
ATOM 751 C C . GLU A 1 97 ? 4.855 8.834 -1.622 1.00 55.78 97 GLU A C 1
ATOM 753 O O . GLU A 1 97 ? 4.498 8.455 -0.504 1.00 55.78 97 GLU A O 1
ATOM 758 N N . SER A 1 98 ? 5.235 10.098 -1.822 1.00 59.19 98 SER A N 1
ATOM 759 C CA . SER A 1 98 ? 5.266 11.124 -0.771 1.00 59.19 98 SER A CA 1
ATOM 760 C C . SER A 1 98 ? 3.868 11.640 -0.407 1.00 59.19 98 SER A C 1
ATOM 762 O O . SER A 1 98 ? 3.578 11.843 0.775 1.00 59.19 98 SER A O 1
ATOM 764 N N . MET A 1 99 ? 2.976 11.765 -1.395 1.00 62.47 99 MET A N 1
ATOM 765 C CA . MET A 1 99 ? 1.583 12.170 -1.195 1.00 62.47 99 MET A CA 1
ATOM 766 C C . MET A 1 99 ? 0.773 11.060 -0.516 1.00 62.47 99 MET A C 1
ATOM 768 O O . MET A 1 99 ? 0.008 11.332 0.410 1.00 62.47 99 MET A O 1
ATOM 772 N N . GLU A 1 100 ? 1.001 9.799 -0.899 1.00 64.81 100 GLU A N 1
ATOM 773 C CA . GLU A 1 100 ? 0.409 8.637 -0.225 1.00 64.81 100 GLU A CA 1
ATOM 774 C C . GLU A 1 100 ? 0.808 8.602 1.260 1.00 64.81 100 GLU A C 1
ATOM 776 O O . GLU A 1 100 ? -0.041 8.463 2.144 1.00 64.81 100 GLU A O 1
ATOM 781 N N . LYS A 1 101 ? 2.097 8.810 1.566 1.00 66.00 101 LYS A N 1
ATOM 782 C CA . LYS A 1 101 ? 2.605 8.847 2.946 1.00 66.00 101 LYS A CA 1
ATOM 783 C C . LYS A 1 101 ? 2.006 9.998 3.764 1.00 66.00 101 LYS A C 1
ATOM 785 O O . LYS A 1 101 ? 1.684 9.806 4.942 1.00 66.00 101 LYS A O 1
ATOM 790 N N . ALA A 1 102 ? 1.834 11.170 3.152 1.00 66.75 102 ALA A N 1
ATOM 791 C CA . ALA A 1 102 ? 1.211 12.334 3.777 1.00 66.75 102 ALA A CA 1
ATOM 792 C C . ALA A 1 102 ? -0.266 12.084 4.123 1.00 66.75 102 ALA A C 1
ATOM 794 O O . ALA A 1 102 ? -0.669 12.279 5.272 1.00 66.75 102 ALA A O 1
ATOM 795 N N . LEU A 1 103 ? -1.050 11.579 3.164 1.00 69.75 103 LEU A N 1
ATOM 796 C CA . LEU A 1 103 ? -2.466 11.239 3.358 1.00 69.75 103 LEU A CA 1
ATOM 797 C C . LEU A 1 103 ? -2.650 10.170 4.437 1.00 69.75 103 LEU A C 1
ATOM 799 O O . LEU A 1 103 ? -3.489 10.315 5.327 1.00 69.75 103 LEU A O 1
ATOM 803 N N . ASN A 1 104 ? -1.814 9.135 4.401 1.00 69.12 104 ASN A N 1
ATOM 804 C CA . ASN A 1 104 ? -1.795 8.074 5.401 1.00 69.12 104 ASN A CA 1
ATOM 805 C C . ASN A 1 104 ? -1.532 8.621 6.812 1.00 69.12 104 ASN A C 1
ATOM 807 O O . ASN A 1 104 ? -2.227 8.270 7.765 1.00 69.12 104 ASN A O 1
ATOM 811 N N . THR A 1 105 ? -0.570 9.534 6.941 1.00 71.25 105 THR A N 1
ATOM 812 C CA . THR A 1 105 ? -0.231 10.172 8.220 1.00 71.25 105 THR A CA 1
ATOM 813 C C . THR A 1 105 ? -1.366 11.061 8.735 1.00 71.25 105 THR A C 1
ATOM 815 O O . THR A 1 105 ? -1.726 10.991 9.913 1.00 71.25 105 THR A O 1
ATOM 818 N N . ALA A 1 106 ? -1.980 11.849 7.850 1.00 71.75 106 ALA A N 1
ATOM 819 C CA . ALA A 1 106 ? -3.118 12.696 8.188 1.00 71.75 106 ALA A CA 1
ATOM 820 C C . ALA A 1 106 ? -4.333 11.873 8.650 1.00 71.75 106 ALA A C 1
ATOM 822 O O . ALA A 1 106 ? -4.986 12.240 9.626 1.00 71.75 106 ALA A O 1
ATOM 823 N N . LEU A 1 107 ? -4.604 10.731 8.004 1.00 74.25 107 LEU A N 1
ATOM 824 C CA . LEU A 1 107 ? -5.714 9.845 8.362 1.00 74.25 107 LEU A CA 1
ATOM 825 C C . LEU A 1 107 ? -5.550 9.254 9.769 1.00 74.25 107 LEU A C 1
ATOM 827 O O . LEU A 1 107 ? -6.502 9.247 10.552 1.00 74.25 107 LEU A O 1
ATOM 831 N N . VAL A 1 108 ? -4.345 8.787 10.111 1.00 71.50 108 VAL A N 1
ATOM 832 C CA . VAL A 1 108 ? -4.040 8.251 11.450 1.00 71.50 108 VAL A CA 1
ATOM 833 C C . VAL A 1 108 ? -4.194 9.320 12.515 1.00 71.50 108 VAL A C 1
ATOM 835 O O . VAL A 1 108 ? -4.789 9.064 13.560 1.00 71.50 108 VAL A O 1
ATOM 838 N N . PHE A 1 109 ? -3.680 10.517 12.242 1.00 75.31 109 PHE A N 1
ATOM 839 C CA . PHE A 1 109 ? -3.746 11.640 13.165 1.00 75.31 109 PHE A CA 1
ATOM 840 C C . PHE A 1 109 ? -5.185 12.129 13.379 1.00 75.31 109 PHE A C 1
ATOM 842 O O . PHE A 1 109 ? -5.623 12.315 14.512 1.00 75.31 109 PHE A O 1
ATOM 849 N N . ALA A 1 110 ? -5.969 12.264 12.308 1.00 75.94 110 ALA A N 1
ATOM 850 C CA . ALA A 1 110 ? -7.387 12.594 12.413 1.00 75.94 110 ALA A CA 1
ATOM 851 C C . ALA A 1 110 ? -8.160 11.504 13.174 1.00 75.94 110 ALA A C 1
ATOM 853 O O . ALA A 1 110 ? -8.984 11.807 14.039 1.00 75.94 110 ALA A O 1
ATOM 854 N N . GLY A 1 111 ? -7.855 10.230 12.904 1.00 73.00 111 GLY A N 1
ATOM 855 C CA . GLY A 1 111 ? -8.432 9.088 13.608 1.00 73.00 111 GLY A CA 1
ATOM 856 C C . GLY A 1 111 ? -8.098 9.074 15.101 1.00 73.00 111 GLY A C 1
ATOM 857 O O . GLY A 1 111 ? -8.987 8.843 15.920 1.00 73.00 111 GLY A O 1
ATOM 858 N N . SER A 1 112 ? -6.849 9.363 15.478 1.00 73.88 112 SER A N 1
ATOM 859 C CA . SER A 1 112 ? -6.413 9.396 16.879 1.00 73.88 112 SER A CA 1
ATOM 860 C C . SER A 1 112 ? -7.025 10.570 17.645 1.00 73.88 112 SER A C 1
ATOM 862 O O . SER A 1 112 ? -7.500 10.376 18.766 1.00 73.88 112 SER A O 1
ATOM 864 N N . ILE A 1 113 ? -7.119 11.752 17.026 1.00 78.00 113 ILE A N 1
ATOM 865 C CA . ILE A 1 113 ? -7.839 12.906 17.584 1.00 78.00 113 ILE A CA 1
ATOM 866 C C . ILE A 1 113 ? -9.318 12.576 17.772 1.00 78.00 113 ILE A C 1
ATOM 868 O O . ILE A 1 113 ? -9.875 12.832 18.840 1.00 78.00 113 ILE A O 1
ATOM 872 N N . TYR A 1 114 ? -9.951 11.973 16.764 1.00 73.88 114 TYR A N 1
ATOM 873 C CA . TYR A 1 114 ? -11.354 11.584 16.843 1.00 73.88 114 TYR A CA 1
ATOM 874 C C . TYR A 1 114 ? -11.596 10.593 17.993 1.00 73.88 114 TYR A C 1
ATOM 876 O O . TYR A 1 114 ? -12.509 10.790 18.798 1.00 73.88 114 TYR A O 1
ATOM 884 N N . VAL A 1 115 ? -10.743 9.569 18.132 1.00 69.19 115 VAL A N 1
ATOM 885 C CA . VAL A 1 115 ? -10.798 8.614 19.254 1.00 69.19 115 VAL A CA 1
ATOM 886 C C . VAL A 1 115 ? -10.630 9.340 20.584 1.00 69.19 115 VAL A C 1
ATOM 888 O O . VAL A 1 115 ? -11.402 9.106 21.512 1.00 69.19 115 VAL A O 1
ATOM 891 N N . PHE A 1 116 ? -9.649 10.237 20.684 1.00 73.31 116 PHE A N 1
ATOM 892 C CA . PHE A 1 116 ? -9.395 11.008 21.895 1.00 73.31 116 PHE A CA 1
ATOM 893 C C . PHE A 1 116 ? -10.617 11.851 22.290 1.00 73.31 116 PHE A C 1
ATOM 895 O O . PHE A 1 116 ? -11.111 11.725 23.412 1.00 73.31 116 PHE A O 1
ATOM 902 N N . MET A 1 117 ? -11.182 12.620 21.355 1.00 72.88 117 MET A N 1
ATOM 903 C CA . MET A 1 117 ? -12.395 13.415 21.579 1.00 72.88 117 MET A CA 1
ATOM 904 C C . MET A 1 117 ? -13.594 12.538 21.970 1.00 72.88 117 MET A C 1
ATOM 906 O O . MET A 1 117 ? -14.320 12.864 22.913 1.00 72.88 117 MET A O 1
ATOM 910 N N . ALA A 1 118 ? -13.786 11.400 21.296 1.00 66.44 118 ALA A N 1
ATOM 911 C CA . ALA A 1 118 ? -14.866 10.461 21.592 1.00 66.44 118 ALA A CA 1
ATOM 912 C C . ALA A 1 118 ? -14.723 9.807 22.980 1.00 66.44 118 ALA A C 1
ATOM 914 O O . ALA A 1 118 ? -15.723 9.570 23.654 1.00 66.44 118 ALA A O 1
ATOM 915 N N . LEU A 1 119 ? -13.493 9.544 23.436 1.00 66.12 119 LEU A N 1
ATOM 916 C CA . LEU A 1 119 ? -13.213 8.943 24.746 1.00 66.12 119 LEU A CA 1
ATOM 917 C C . LEU A 1 119 ? -13.252 9.948 25.910 1.00 66.12 119 LEU A C 1
ATOM 919 O O . LEU A 1 119 ? -13.531 9.553 27.057 1.00 66.12 119 LEU A O 1
ATOM 923 N N . VAL A 1 120 ? -12.953 11.221 25.639 1.00 70.00 120 VAL A N 1
ATOM 924 C CA . VAL A 1 120 ? -12.976 12.313 26.625 1.00 70.00 120 VAL A CA 1
ATOM 925 C C . VAL A 1 120 ? -14.398 12.851 26.822 1.00 70.00 120 VAL A C 1
ATOM 927 O O . VAL A 1 120 ? -14.789 13.081 27.967 1.00 70.00 120 VAL A O 1
ATOM 930 N N . ASN A 1 121 ? -15.209 12.957 25.761 1.00 66.69 121 ASN A N 1
ATOM 931 C CA . ASN A 1 121 ? -16.579 13.471 25.846 1.00 66.69 121 ASN A CA 1
ATOM 932 C C . ASN A 1 121 ? -17.554 12.459 26.492 1.00 66.69 121 ASN A C 1
ATOM 934 O O . ASN A 1 121 ? -17.778 11.364 25.976 1.00 66.69 121 ASN A O 1
ATOM 938 N N . ASN A 1 122 ? -18.183 12.848 27.609 1.00 58.38 122 ASN A N 1
ATOM 939 C CA . ASN A 1 122 ? -19.143 12.022 28.352 1.00 58.38 122 ASN A CA 1
ATOM 940 C C . ASN A 1 122 ? -20.370 11.591 27.526 1.00 58.38 122 ASN A C 1
ATOM 942 O O . ASN A 1 122 ? -20.874 10.494 27.754 1.00 58.38 122 ASN A O 1
ATOM 946 N N . ALA A 1 123 ? -20.819 12.387 26.548 1.00 56.47 123 ALA A N 1
ATOM 947 C CA . ALA A 1 123 ? -21.977 12.044 25.714 1.00 56.47 123 ALA A CA 1
ATOM 948 C C . ALA A 1 123 ? -21.715 10.836 24.788 1.00 56.47 123 ALA A C 1
ATOM 950 O O . ALA A 1 123 ? -22.615 10.036 24.540 1.00 56.47 123 ALA A O 1
ATOM 951 N N . ASN A 1 124 ? -20.462 10.656 24.350 1.00 55.00 124 ASN A N 1
ATOM 952 C CA . ASN A 1 124 ? -20.031 9.559 23.475 1.00 55.00 124 ASN A CA 1
ATOM 953 C C . ASN A 1 124 ? -19.565 8.311 24.254 1.00 55.00 124 ASN A C 1
ATOM 955 O O . ASN A 1 124 ? -19.379 7.246 23.664 1.00 55.00 124 ASN A O 1
ATOM 959 N N . ARG A 1 125 ? -19.402 8.402 25.586 1.00 58.66 125 ARG A N 1
ATOM 960 C CA . ARG A 1 125 ? -19.011 7.264 26.446 1.00 58.66 125 ARG A CA 1
ATOM 961 C C . ARG A 1 125 ? -20.075 6.175 26.531 1.00 58.66 125 ARG A C 1
ATOM 963 O O . ARG A 1 125 ? -19.714 5.022 26.748 1.00 58.66 125 ARG A O 1
ATOM 970 N N . SER A 1 126 ? -21.350 6.523 26.346 1.00 60.16 126 SER A N 1
ATOM 971 C CA . SER A 1 126 ? -22.488 5.588 26.358 1.00 60.16 126 SER A CA 1
ATOM 972 C C . SER A 1 126 ? -22.296 4.420 25.380 1.00 60.16 126 SER A C 1
ATOM 974 O O . SER A 1 126 ? -22.636 3.285 25.705 1.00 60.16 126 SER A O 1
ATOM 976 N N . TRP A 1 127 ? -21.627 4.672 24.249 1.00 61.38 127 TRP A N 1
ATOM 977 C CA . TRP A 1 127 ? -21.261 3.669 23.247 1.00 61.38 127 TRP A CA 1
ATOM 978 C C . TRP A 1 127 ? -20.319 2.571 23.776 1.00 61.38 127 TRP A C 1
ATOM 980 O O . TRP A 1 127 ? -20.429 1.410 23.395 1.00 61.38 127 TRP A O 1
ATOM 990 N N . PHE A 1 128 ? -19.409 2.901 24.696 1.00 61.69 128 PHE A N 1
ATOM 991 C CA . PHE A 1 128 ? -18.470 1.929 25.269 1.00 61.69 128 PHE A CA 1
ATOM 992 C C . PHE A 1 128 ? -19.074 1.090 26.403 1.00 61.69 128 PHE A C 1
ATOM 994 O O . PHE A 1 128 ? -18.361 0.288 27.000 1.00 61.69 128 PHE A O 1
ATOM 1001 N N . HIS A 1 129 ? -20.360 1.266 26.726 1.00 61.44 129 HIS A N 1
ATOM 1002 C CA . HIS A 1 129 ? -21.066 0.509 27.769 1.00 61.44 129 HIS A CA 1
ATOM 1003 C C . HIS A 1 129 ? -21.925 -0.639 27.220 1.00 61.44 129 HIS A C 1
ATOM 1005 O O . HIS A 1 129 ? -22.716 -1.232 27.955 1.00 61.44 129 HIS A O 1
ATOM 1011 N N . ILE A 1 130 ? -21.785 -0.970 25.938 1.00 58.94 130 ILE A N 1
ATOM 1012 C CA . ILE A 1 130 ? -22.670 -1.924 25.275 1.00 58.94 130 ILE A CA 1
ATOM 1013 C C . ILE A 1 130 ? -22.337 -3.360 25.665 1.00 58.94 130 ILE A C 1
ATOM 1015 O O . ILE A 1 130 ? -21.210 -3.835 25.531 1.00 58.94 130 ILE A O 1
ATOM 1019 N N . ASN A 1 131 ? -23.361 -4.060 26.153 1.00 53.97 131 ASN A N 1
ATOM 1020 C CA . ASN A 1 131 ? -23.282 -5.465 26.521 1.00 53.97 131 ASN A CA 1
ATOM 1021 C C . ASN A 1 131 ? -23.194 -6.369 25.280 1.00 53.97 131 ASN A C 1
ATOM 1023 O O . ASN A 1 131 ? -23.835 -6.136 24.260 1.00 53.97 131 ASN A O 1
ATOM 1027 N N . ASN A 1 132 ? -22.425 -7.450 25.424 1.00 54.59 132 ASN A N 1
ATOM 1028 C CA . ASN A 1 132 ? -21.851 -8.340 24.402 1.00 54.59 132 ASN A CA 1
ATOM 1029 C C . ASN A 1 132 ? -22.756 -8.914 23.276 1.00 54.59 132 ASN A C 1
ATOM 1031 O O . ASN A 1 132 ? -22.224 -9.615 22.414 1.00 54.59 132 ASN A O 1
ATOM 1035 N N . ARG A 1 133 ? -24.077 -8.675 23.237 1.00 50.94 133 ARG A N 1
ATOM 1036 C CA . ARG A 1 133 ? -24.989 -9.283 22.238 1.00 50.94 133 ARG A CA 1
ATOM 1037 C C . ARG A 1 133 ? -24.977 -8.592 20.866 1.00 50.94 133 ARG A C 1
ATOM 1039 O O . ARG A 1 133 ? -24.972 -9.290 19.858 1.00 50.94 133 ARG A O 1
ATOM 1046 N N . THR A 1 134 ? -24.831 -7.269 20.793 1.00 54.19 134 THR A N 1
ATOM 1047 C CA . THR A 1 134 ? -24.665 -6.522 19.521 1.00 54.19 134 THR A CA 1
ATOM 1048 C C . THR A 1 134 ? -23.248 -6.620 18.935 1.00 54.19 134 THR A C 1
ATOM 1050 O O . THR A 1 134 ? -22.989 -6.179 17.814 1.00 54.19 134 THR A O 1
ATOM 1053 N N . ALA A 1 135 ? -22.316 -7.265 19.647 1.00 54.44 135 ALA A N 1
ATOM 1054 C CA . ALA A 1 135 ? -20.933 -7.434 19.212 1.00 54.44 135 ALA A CA 1
ATOM 1055 C C . ALA A 1 135 ? -20.772 -8.376 18.002 1.00 54.44 135 ALA A C 1
ATOM 1057 O O . ALA A 1 135 ? -19.706 -8.382 17.395 1.00 54.44 135 ALA A O 1
ATOM 1058 N N . PHE A 1 136 ? -21.780 -9.178 17.633 1.00 54.34 136 PHE A N 1
ATOM 1059 C CA . PHE A 1 136 ? -21.659 -10.114 16.505 1.00 54.34 136 PHE A CA 1
ATOM 1060 C C . PHE A 1 136 ? -21.537 -9.393 15.150 1.00 54.34 136 PHE A C 1
ATOM 1062 O O . PHE A 1 136 ? -20.607 -9.673 14.395 1.00 54.34 136 PHE A O 1
ATOM 1069 N N . GLY A 1 137 ? -22.390 -8.396 14.879 1.00 58.56 137 GLY A N 1
ATOM 1070 C CA . GLY A 1 137 ? -22.310 -7.593 13.648 1.00 58.56 137 GLY A CA 1
ATOM 1071 C C . GLY A 1 137 ? -21.012 -6.784 13.552 1.00 58.56 137 GLY A C 1
ATOM 1072 O O . GLY A 1 137 ? -20.387 -6.714 12.496 1.00 58.56 137 GLY A O 1
ATOM 1073 N N . LEU A 1 138 ? -20.539 -6.262 14.685 1.00 69.19 138 LEU A N 1
ATOM 1074 C CA . LEU A 1 138 ? -19.262 -5.550 14.778 1.00 69.19 138 LEU A CA 1
ATOM 1075 C C . LEU A 1 138 ? -18.046 -6.463 14.594 1.00 69.19 138 LEU A C 1
ATOM 1077 O O . LEU A 1 138 ? -17.075 -6.069 13.952 1.00 69.19 138 LEU A O 1
ATOM 1081 N N . LYS A 1 139 ? -18.103 -7.697 15.108 1.00 75.12 139 LYS A N 1
ATOM 1082 C CA . LYS A 1 139 ? -17.079 -8.721 14.859 1.00 75.12 139 LYS A CA 1
ATOM 1083 C C . LYS A 1 139 ? -17.019 -9.082 13.378 1.00 75.12 139 LYS A C 1
ATOM 1085 O O . LYS A 1 139 ? -15.921 -9.128 12.831 1.00 75.12 139 LYS A O 1
ATOM 1090 N N . SER A 1 140 ? -18.169 -9.286 12.732 1.00 80.56 140 SER A N 1
ATOM 1091 C CA . SER A 1 140 ? -18.235 -9.577 11.294 1.00 80.56 140 SER A CA 1
ATOM 1092 C C . SER A 1 140 ? -17.666 -8.428 10.459 1.00 80.56 140 SER A C 1
ATOM 1094 O O . SER A 1 140 ? -16.836 -8.665 9.582 1.00 80.56 140 SER A O 1
ATOM 1096 N N . LEU A 1 141 ? -18.042 -7.180 10.766 1.00 82.19 141 LEU A N 1
ATOM 1097 C CA . LEU A 1 141 ? -17.502 -5.990 10.098 1.00 82.19 141 LEU A CA 1
ATOM 1098 C C . LEU A 1 141 ? -15.983 -5.890 10.277 1.00 82.19 141 LEU A C 1
ATOM 1100 O O . LEU A 1 141 ? -15.256 -5.749 9.299 1.00 82.19 141 LEU A O 1
ATOM 1104 N N . LYS A 1 142 ? -15.495 -6.025 11.516 1.00 83.62 142 LYS A N 1
ATOM 1105 C CA . LYS A 1 142 ? -14.063 -5.998 11.837 1.00 83.62 142 LYS A CA 1
ATOM 1106 C C . LYS A 1 142 ? -13.285 -7.031 11.020 1.00 83.62 142 LYS A C 1
ATOM 1108 O O . LYS A 1 142 ? -12.277 -6.686 10.411 1.00 83.62 142 LYS A O 1
ATOM 1113 N N . TRP A 1 143 ? -13.741 -8.284 11.000 1.00 86.44 143 TRP A N 1
ATOM 1114 C CA . TRP A 1 143 ? -13.081 -9.343 10.234 1.00 86.44 143 TRP A CA 1
ATOM 1115 C C . TRP A 1 143 ? -13.154 -9.104 8.729 1.00 86.44 143 TRP A C 1
ATOM 1117 O O . TRP A 1 143 ? -12.156 -9.314 8.051 1.00 86.44 143 TRP A O 1
ATOM 1127 N N . SER A 1 144 ? -14.278 -8.595 8.219 1.00 86.50 144 SER A N 1
ATOM 1128 C CA . SER A 1 144 ? -14.423 -8.252 6.798 1.00 86.50 144 SER A CA 1
ATOM 1129 C C . SER A 1 144 ? -13.414 -7.183 6.380 1.00 86.50 144 SER A C 1
ATOM 1131 O O . SER A 1 144 ? -12.732 -7.347 5.375 1.00 86.50 144 SER A O 1
ATOM 1133 N N . VAL A 1 145 ? -13.255 -6.129 7.189 1.00 86.44 145 VAL A N 1
ATOM 1134 C CA . VAL A 1 145 ? -12.257 -5.075 6.954 1.00 86.44 145 VAL A CA 1
ATOM 1135 C C . VAL A 1 145 ? -10.839 -5.646 6.993 1.00 86.44 145 VAL A C 1
ATOM 1137 O O . VAL A 1 145 ? -10.041 -5.338 6.116 1.00 86.44 145 VAL A O 1
ATOM 1140 N N . ILE A 1 146 ? -10.519 -6.502 7.969 1.00 89.38 146 ILE A N 1
ATOM 1141 C CA . ILE A 1 146 ? -9.189 -7.126 8.057 1.00 89.38 146 ILE A CA 1
ATOM 1142 C C . ILE A 1 146 ? -8.904 -7.975 6.817 1.00 89.38 146 ILE A C 1
ATOM 1144 O O . ILE A 1 146 ? -7.858 -7.807 6.199 1.00 89.38 146 ILE A O 1
ATOM 1148 N N . VAL A 1 147 ? -9.823 -8.870 6.451 1.00 90.50 147 VAL A N 1
ATOM 1149 C CA . VAL A 1 147 ? -9.627 -9.817 5.348 1.00 90.50 147 VAL A CA 1
ATOM 1150 C C . VAL A 1 147 ? -9.541 -9.090 4.012 1.00 90.50 147 VAL A C 1
ATOM 1152 O O . VAL A 1 147 ? -8.584 -9.310 3.274 1.00 90.50 147 VAL A O 1
ATOM 1155 N N . LEU A 1 148 ? -10.492 -8.199 3.711 1.00 90.62 148 LEU A N 1
ATOM 1156 C CA . LEU A 1 148 ? -10.492 -7.459 2.450 1.00 90.62 148 LEU A CA 1
ATOM 1157 C C . LEU A 1 148 ? -9.228 -6.613 2.325 1.00 90.62 148 LEU A C 1
ATOM 1159 O O . LEU A 1 148 ? -8.530 -6.711 1.319 1.00 90.62 148 LEU A O 1
ATOM 1163 N N . THR A 1 149 ? -8.880 -5.846 3.360 1.00 89.25 149 THR A N 1
ATOM 1164 C CA . THR A 1 149 ? -7.679 -5.015 3.301 1.00 89.25 149 THR A CA 1
ATOM 1165 C C . THR A 1 149 ? -6.418 -5.859 3.194 1.00 89.25 149 THR A C 1
ATOM 1167 O O . THR A 1 149 ? -5.545 -5.512 2.406 1.00 89.25 149 THR A O 1
ATOM 1170 N N . ALA A 1 150 ? -6.312 -6.981 3.911 1.00 89.88 150 ALA A N 1
ATOM 1171 C CA . ALA A 1 150 ? -5.152 -7.859 3.797 1.00 89.88 150 ALA A CA 1
ATOM 1172 C C . ALA A 1 150 ? -4.996 -8.431 2.379 1.00 89.88 150 ALA A C 1
ATOM 1174 O O . ALA A 1 150 ? -3.892 -8.402 1.840 1.00 89.88 150 ALA A O 1
ATOM 1175 N N . LEU A 1 151 ? -6.091 -8.887 1.757 1.00 89.25 151 LEU A N 1
ATOM 1176 C CA . LEU A 1 151 ? -6.086 -9.419 0.390 1.00 89.25 151 LEU A CA 1
ATOM 1177 C C . LEU A 1 151 ? -5.698 -8.354 -0.640 1.00 89.25 151 LEU A C 1
ATOM 1179 O O . LEU A 1 151 ? -4.797 -8.584 -1.446 1.00 89.25 151 LEU A O 1
ATOM 1183 N N . PHE A 1 152 ? -6.330 -7.176 -0.585 1.00 87.44 152 PHE A N 1
ATOM 1184 C CA . PHE A 1 152 ? -6.001 -6.071 -1.488 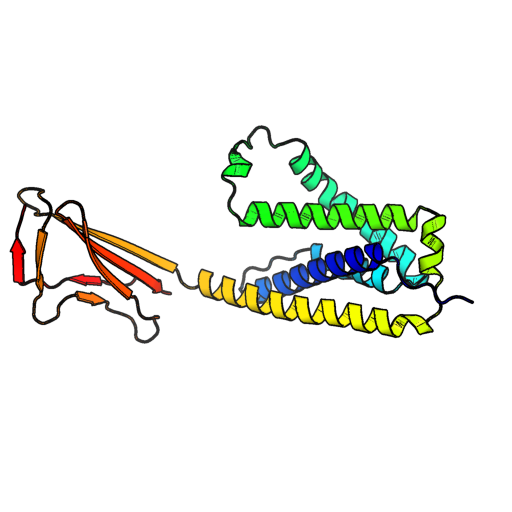1.00 87.44 152 PHE A CA 1
ATOM 1185 C C . PHE A 1 152 ? -4.559 -5.595 -1.300 1.00 87.44 152 PHE A C 1
ATOM 1187 O O . PHE A 1 152 ? -3.847 -5.395 -2.282 1.00 87.44 152 PHE A O 1
ATOM 1194 N N . SER A 1 153 ? -4.102 -5.472 -0.050 1.00 87.12 153 SER A N 1
ATOM 1195 C CA . SER A 1 153 ? -2.730 -5.057 0.260 1.00 87.12 153 SER A CA 1
ATOM 1196 C C . SER A 1 153 ? -1.719 -6.077 -0.247 1.00 87.12 153 SER A C 1
ATOM 1198 O O . SER A 1 153 ? -0.741 -5.696 -0.878 1.00 87.12 153 SER A O 1
ATOM 1200 N N . ALA A 1 154 ? -1.957 -7.373 -0.022 1.00 84.81 154 ALA A N 1
ATOM 1201 C CA . ALA A 1 154 ? -1.080 -8.428 -0.516 1.00 84.81 154 ALA A CA 1
ATOM 1202 C C . ALA A 1 154 ? -0.980 -8.387 -2.047 1.00 84.81 154 ALA A C 1
ATOM 1204 O O . ALA A 1 154 ? 0.126 -8.352 -2.579 1.00 84.81 154 ALA A O 1
ATOM 1205 N N . GLY A 1 155 ? -2.118 -8.285 -2.746 1.00 82.62 155 GLY A N 1
ATOM 1206 C CA . GLY A 1 155 ? -2.145 -8.130 -4.202 1.00 82.62 155 GLY A CA 1
ATOM 1207 C C . GLY A 1 155 ? -1.366 -6.901 -4.680 1.00 82.62 155 GLY A C 1
ATOM 1208 O O . GLY A 1 155 ? -0.540 -7.009 -5.586 1.00 82.62 155 GLY A O 1
ATOM 1209 N N . TRP A 1 156 ? -1.560 -5.753 -4.023 1.00 83.38 156 TRP A N 1
ATOM 1210 C CA . TRP A 1 156 ? -0.839 -4.516 -4.328 1.00 83.38 156 TRP A CA 1
ATOM 1211 C C . TRP A 1 156 ? 0.672 -4.643 -4.113 1.00 83.38 156 TRP A C 1
ATOM 1213 O O . TRP A 1 156 ? 1.447 -4.319 -5.011 1.00 83.38 156 TRP A O 1
ATOM 1223 N N . PHE A 1 157 ? 1.115 -5.158 -2.962 1.00 83.38 157 PHE A N 1
ATOM 1224 C CA . PHE A 1 157 ? 2.542 -5.321 -2.669 1.00 83.38 157 PHE A CA 1
ATOM 1225 C C . PHE A 1 157 ? 3.206 -6.363 -3.576 1.00 83.38 157 PHE A C 1
ATOM 1227 O O . PHE A 1 157 ? 4.356 -6.174 -3.970 1.00 83.38 157 PHE A O 1
ATOM 1234 N N . THR A 1 158 ? 2.502 -7.433 -3.956 1.00 81.81 158 THR A N 1
ATOM 1235 C CA . THR A 1 158 ? 2.988 -8.398 -4.954 1.00 81.81 158 THR A CA 1
ATOM 1236 C C . THR A 1 158 ? 3.107 -7.767 -6.341 1.00 81.81 158 THR A C 1
ATOM 1238 O O . THR A 1 158 ? 4.116 -7.979 -7.020 1.00 81.81 158 THR A O 1
ATOM 1241 N N . TYR A 1 159 ? 2.130 -6.956 -6.757 1.00 78.69 159 TYR A N 1
ATOM 1242 C CA . TYR A 1 159 ? 2.199 -6.208 -8.014 1.00 78.69 159 TYR A CA 1
ATOM 1243 C C . TYR A 1 159 ? 3.380 -5.229 -8.017 1.00 78.69 159 TYR A C 1
ATOM 1245 O O . TYR A 1 159 ? 4.235 -5.304 -8.897 1.00 78.69 159 TYR A O 1
ATOM 1253 N N . GLN A 1 160 ? 3.487 -4.380 -6.992 1.00 74.94 160 GLN A N 1
ATOM 1254 C CA . GLN A 1 160 ? 4.573 -3.407 -6.836 1.00 74.94 160 GLN A CA 1
ATOM 1255 C C . GLN A 1 160 ? 5.948 -4.071 -6.834 1.00 74.94 160 GLN A C 1
ATOM 1257 O O . GLN A 1 160 ? 6.871 -3.604 -7.497 1.00 74.94 160 GLN A O 1
ATOM 1262 N N . TRP A 1 161 ? 6.096 -5.191 -6.129 1.00 72.81 161 TRP A N 1
ATOM 1263 C CA . TRP A 1 161 ? 7.338 -5.954 -6.144 1.00 72.81 161 TRP A CA 1
ATOM 1264 C C . TRP A 1 161 ? 7.660 -6.527 -7.524 1.00 72.81 161 TRP A C 1
ATOM 1266 O O . TRP A 1 161 ? 8.809 -6.468 -7.966 1.00 72.81 161 TRP A O 1
ATOM 1276 N N . THR A 1 162 ? 6.649 -7.049 -8.222 1.00 71.25 162 THR A N 1
ATOM 1277 C CA . THR A 1 162 ? 6.814 -7.549 -9.589 1.00 71.25 162 THR A CA 1
ATOM 1278 C C . THR A 1 162 ? 7.292 -6.423 -10.492 1.00 71.25 162 THR A C 1
ATOM 1280 O O . THR A 1 162 ? 8.300 -6.599 -11.164 1.00 71.25 162 THR A O 1
ATOM 1283 N N . VAL A 1 163 ? 6.661 -5.249 -10.441 1.00 67.38 163 VAL A N 1
ATOM 1284 C CA . VAL A 1 163 ? 7.104 -4.071 -11.196 1.00 67.38 163 VAL A CA 1
ATOM 1285 C C . VAL A 1 163 ? 8.528 -3.677 -10.802 1.00 67.38 163 VAL A C 1
ATOM 1287 O O . VAL A 1 163 ? 9.372 -3.573 -11.671 1.00 67.38 163 VAL A O 1
ATOM 1290 N N . ARG A 1 164 ? 8.865 -3.555 -9.514 1.00 67.50 164 ARG A N 1
ATOM 1291 C CA . ARG A 1 164 ? 10.214 -3.140 -9.073 1.00 67.50 164 ARG A CA 1
ATOM 1292 C C . ARG A 1 164 ? 11.331 -4.124 -9.442 1.00 67.50 164 ARG A C 1
ATOM 1294 O O . ARG A 1 164 ? 12.472 -3.705 -9.609 1.00 67.50 164 ARG A O 1
ATOM 1301 N N . ARG A 1 165 ? 11.034 -5.422 -9.575 1.00 67.06 165 ARG A N 1
ATOM 1302 C CA . ARG A 1 165 ? 12.007 -6.426 -10.054 1.00 67.06 165 ARG A CA 1
ATOM 1303 C C . ARG A 1 165 ? 12.206 -6.425 -11.567 1.00 67.06 165 ARG A C 1
ATOM 1305 O O . ARG A 1 165 ? 13.113 -7.112 -12.037 1.00 67.06 165 ARG A O 1
ATOM 1312 N N . HIS A 1 166 ? 11.380 -5.706 -12.319 1.00 63.09 166 HIS A N 1
ATOM 1313 C CA . HIS A 1 166 ? 11.548 -5.559 -13.755 1.00 63.09 166 HIS A CA 1
ATOM 1314 C C . HIS A 1 166 ? 11.767 -4.084 -14.081 1.00 63.09 166 HIS A C 1
ATOM 1316 O O . HIS A 1 166 ? 10.919 -3.244 -13.812 1.00 63.09 166 HIS A O 1
ATOM 1322 N N . ALA A 1 167 ? 12.895 -3.747 -14.694 1.00 60.44 167 ALA A N 1
ATOM 1323 C CA . ALA A 1 167 ? 13.059 -2.407 -15.225 1.00 60.44 167 ALA A CA 1
ATOM 1324 C C . ALA A 1 167 ? 12.043 -2.220 -16.368 1.00 60.44 167 ALA A C 1
ATOM 1326 O O . ALA A 1 167 ? 12.042 -3.043 -17.298 1.00 60.44 167 ALA A O 1
ATOM 1327 N N . PRO A 1 168 ? 11.172 -1.194 -16.317 1.00 63.72 168 PRO A N 1
ATOM 1328 C CA . PRO A 1 168 ? 10.433 -0.797 -17.497 1.00 63.72 168 PRO A CA 1
ATOM 1329 C C . PRO A 1 168 ? 11.452 -0.348 -18.538 1.00 63.72 168 PRO A C 1
ATOM 1331 O O . PRO A 1 168 ? 12.235 0.574 -18.310 1.00 63.72 168 PRO A O 1
ATOM 1334 N N . ILE A 1 169 ? 11.470 -1.041 -19.667 1.00 65.38 169 ILE A N 1
ATOM 1335 C CA . ILE A 1 169 ? 12.218 -0.606 -20.835 1.00 65.38 169 ILE A CA 1
ATOM 1336 C C . ILE A 1 169 ? 11.256 0.272 -21.612 1.00 65.38 169 ILE A C 1
ATOM 1338 O O . ILE A 1 169 ? 10.196 -0.194 -22.020 1.00 65.38 169 ILE A O 1
ATOM 1342 N N . ARG A 1 170 ? 11.623 1.539 -21.786 1.00 74.94 170 ARG A N 1
ATOM 1343 C CA . ARG A 1 170 ? 11.071 2.392 -22.831 1.00 74.94 170 ARG A CA 1
ATOM 1344 C C . ARG A 1 170 ? 12.244 3.027 -23.548 1.00 74.94 170 ARG A C 1
ATOM 1346 O O . ARG A 1 170 ? 12.967 3.828 -22.958 1.00 74.94 170 ARG A O 1
ATOM 1353 N N . THR A 1 171 ? 12.471 2.618 -24.786 1.00 72.19 171 THR A N 1
ATOM 1354 C CA . THR A 1 171 ? 13.572 3.142 -25.593 1.00 72.19 171 THR A CA 1
ATOM 1355 C C . THR A 1 171 ? 13.018 3.586 -26.929 1.00 72.19 171 THR A C 1
ATOM 1357 O O . THR A 1 171 ? 12.380 2.805 -27.629 1.00 72.19 171 THR A O 1
ATOM 1360 N N . GLU A 1 172 ? 13.261 4.850 -27.251 1.00 80.62 172 GLU A N 1
ATOM 1361 C CA . GLU A 1 172 ? 12.993 5.425 -28.561 1.00 80.62 172 GLU A CA 1
ATOM 1362 C C . GLU A 1 172 ? 14.325 5.514 -29.304 1.00 80.62 172 GLU A C 1
ATOM 1364 O O . GLU A 1 172 ? 15.294 6.078 -28.790 1.00 80.62 172 GLU A O 1
ATOM 1369 N N . ILE A 1 173 ? 14.386 4.907 -30.486 1.00 77.81 173 ILE A N 1
ATOM 1370 C CA . ILE A 1 173 ? 15.549 4.964 -31.368 1.00 77.81 173 ILE A CA 1
ATOM 1371 C C . ILE A 1 173 ? 15.157 5.765 -32.604 1.00 77.81 173 ILE A C 1
ATOM 1373 O O . ILE A 1 173 ? 14.238 5.387 -33.333 1.00 77.81 173 ILE A O 1
ATOM 1377 N N . SER A 1 174 ? 15.896 6.847 -32.830 1.00 81.75 174 SER A N 1
ATOM 1378 C CA . SER A 1 174 ? 15.786 7.727 -33.989 1.00 81.75 174 SER A CA 1
ATOM 1379 C C . SER A 1 174 ? 16.977 7.483 -34.910 1.00 81.75 174 SER A C 1
ATOM 1381 O O . SER A 1 174 ? 18.125 7.565 -34.468 1.00 81.75 174 SER A O 1
ATOM 1383 N N . LEU A 1 175 ? 16.715 7.144 -36.172 1.00 78.19 175 LEU A N 1
ATOM 1384 C CA . LEU A 1 175 ? 17.764 6.803 -37.135 1.00 78.19 175 LEU A CA 1
ATOM 1385 C C . LEU A 1 175 ? 18.192 8.020 -37.962 1.00 78.19 175 LEU A C 1
ATOM 1387 O O . LEU A 1 175 ? 17.343 8.763 -38.464 1.00 78.19 175 LEU A O 1
ATOM 1391 N N . PHE A 1 176 ? 19.503 8.181 -38.129 1.00 78.19 176 PHE A N 1
ATOM 1392 C CA . PHE A 1 176 ? 20.129 9.248 -38.907 1.00 78.19 176 PHE A CA 1
ATOM 1393 C C . PHE A 1 176 ? 21.226 8.678 -39.808 1.00 78.19 176 PHE A C 1
ATOM 1395 O O . PHE A 1 176 ? 21.893 7.705 -39.443 1.00 78.19 176 PHE A O 1
ATOM 1402 N N . ASP A 1 177 ? 21.423 9.304 -40.962 1.00 76.69 177 ASP A N 1
ATOM 1403 C CA . ASP A 1 177 ? 22.581 9.074 -41.818 1.00 76.69 177 ASP A CA 1
ATOM 1404 C C . ASP A 1 177 ? 23.843 9.614 -41.122 1.00 76.69 177 ASP A C 1
ATOM 1406 O O . ASP A 1 177 ? 23.893 10.766 -40.688 1.00 76.69 177 ASP A O 1
ATOM 1410 N N . ALA A 1 178 ? 24.872 8.777 -40.992 1.00 78.44 178 ALA A N 1
ATOM 1411 C CA . ALA A 1 178 ? 26.105 9.138 -40.292 1.00 78.44 178 ALA A CA 1
ATOM 1412 C C . ALA A 1 178 ? 26.963 10.174 -41.043 1.00 78.44 178 ALA A C 1
ATOM 1414 O O . ALA A 1 178 ? 27.792 10.843 -40.428 1.00 78.44 178 ALA A O 1
ATOM 1415 N N . SER A 1 179 ? 26.797 10.274 -42.363 1.00 79.62 179 SER A N 1
ATOM 1416 C CA . SER A 1 179 ? 27.553 11.162 -43.246 1.00 79.62 179 SER A CA 1
ATOM 1417 C C . SER A 1 179 ? 26.881 12.521 -43.436 1.00 79.62 179 SER A C 1
ATOM 1419 O O . SER A 1 179 ? 27.572 13.538 -43.380 1.00 79.62 179 SER A O 1
ATOM 1421 N N . SER A 1 180 ? 25.555 12.555 -43.617 1.00 82.44 180 SER A N 1
ATOM 1422 C CA . SER A 1 180 ? 24.803 13.800 -43.842 1.00 82.44 180 SER A CA 1
ATOM 1423 C C . SER A 1 180 ? 24.137 14.351 -42.580 1.00 82.44 180 SER A C 1
ATOM 1425 O O . SER A 1 180 ? 23.837 15.542 -42.515 1.00 82.44 180 SER A O 1
ATOM 1427 N N . GLY A 1 181 ? 23.914 13.513 -41.563 1.00 80.56 181 GLY A N 1
ATOM 1428 C CA . GLY A 1 181 ? 23.136 13.872 -40.375 1.00 80.56 181 GLY A CA 1
ATOM 1429 C C . GLY A 1 181 ? 21.625 13.950 -40.623 1.00 80.56 181 GLY A C 1
ATOM 1430 O O . GLY A 1 181 ? 20.882 14.326 -39.717 1.00 80.56 181 GLY A O 1
ATOM 1431 N N . GLU A 1 182 ? 21.154 13.604 -41.824 1.00 81.94 182 GLU A N 1
ATOM 1432 C CA . GLU A 1 182 ? 19.735 13.638 -42.180 1.00 81.94 182 GLU A CA 1
ATOM 1433 C C . GLU A 1 182 ? 18.964 12.459 -41.577 1.00 81.94 182 GLU A C 1
ATOM 1435 O O . GLU A 1 182 ? 19.497 11.367 -41.368 1.00 81.94 182 GLU A O 1
ATOM 1440 N N . GLY A 1 183 ? 17.679 12.679 -41.293 1.00 77.06 183 GLY A N 1
ATOM 1441 C CA . GLY A 1 183 ? 16.789 11.632 -40.799 1.00 77.06 183 GLY A CA 1
ATOM 1442 C C . GLY A 1 183 ? 16.540 10.559 -41.859 1.00 77.06 183 GLY A C 1
ATOM 1443 O O . GLY A 1 183 ? 16.296 10.860 -43.026 1.00 77.06 183 GLY A O 1
ATOM 1444 N N . ILE A 1 184 ? 16.569 9.291 -41.446 1.00 78.19 184 ILE A N 1
ATOM 1445 C CA . ILE A 1 184 ? 16.228 8.177 -42.336 1.00 78.19 184 ILE A CA 1
ATOM 1446 C C . ILE A 1 184 ? 14.701 8.049 -42.415 1.00 78.19 184 ILE A C 1
ATOM 1448 O O . ILE A 1 184 ? 14.051 7.792 -41.398 1.00 78.19 184 ILE A O 1
ATOM 1452 N N . LYS A 1 185 ? 14.130 8.185 -43.622 1.00 75.25 185 LYS A N 1
ATOM 1453 C CA . LYS A 1 185 ? 12.677 8.085 -43.882 1.00 75.25 185 LYS A CA 1
ATOM 1454 C C . LYS A 1 185 ? 12.207 6.641 -44.016 1.00 75.25 185 LYS A C 1
ATOM 1456 O O . LYS A 1 185 ? 11.109 6.292 -43.587 1.00 75.25 185 LYS A O 1
ATOM 1461 N N . GLN A 1 186 ? 13.030 5.789 -44.619 1.00 70.75 186 GLN A N 1
ATOM 1462 C CA . GLN A 1 186 ? 12.666 4.405 -44.898 1.00 70.75 186 GLN A CA 1
ATOM 1463 C C . GLN A 1 186 ? 13.890 3.500 -44.820 1.00 70.75 186 GLN A C 1
ATOM 1465 O O . GLN A 1 186 ? 14.967 3.862 -45.287 1.00 70.75 186 GLN A O 1
ATOM 1470 N N . ILE A 1 187 ? 13.701 2.302 -44.271 1.00 72.06 187 ILE A N 1
ATOM 1471 C CA . ILE A 1 187 ? 14.687 1.221 -44.285 1.00 72.06 187 ILE A CA 1
ATOM 1472 C C . ILE A 1 187 ? 14.119 0.024 -45.041 1.00 72.06 187 ILE A C 1
ATOM 1474 O O . ILE A 1 187 ? 12.927 -0.279 -44.942 1.00 72.06 187 ILE A O 1
ATOM 1478 N N . LYS A 1 188 ? 14.977 -0.674 -45.783 1.00 75.12 188 LYS A N 1
ATOM 1479 C CA . LYS A 1 188 ? 14.667 -1.999 -46.317 1.00 75.12 188 LYS A CA 1
ATOM 1480 C C . LYS A 1 188 ? 15.189 -3.033 -45.325 1.00 75.12 188 LYS A C 1
ATOM 1482 O O . LYS A 1 188 ? 16.400 -3.177 -45.167 1.00 75.12 188 LYS A O 1
ATOM 1487 N N . LEU A 1 189 ? 14.274 -3.707 -44.634 1.00 71.19 189 LEU A N 1
ATOM 1488 C CA . LEU A 1 189 ? 14.615 -4.756 -43.674 1.00 71.19 189 LEU A CA 1
ATOM 1489 C C . LEU A 1 189 ? 15.281 -5.935 -44.392 1.00 71.19 189 LEU A C 1
ATOM 1491 O O . LEU A 1 189 ? 14.808 -6.344 -45.453 1.00 71.19 189 LEU A O 1
ATOM 1495 N N . GLY A 1 190 ? 16.363 -6.454 -43.809 1.00 66.44 190 GLY A N 1
ATOM 1496 C CA . GLY A 1 190 ? 16.986 -7.699 -44.265 1.00 66.44 190 GLY A CA 1
ATOM 1497 C C . GLY A 1 190 ? 16.206 -8.932 -43.807 1.00 66.44 190 GLY A C 1
ATOM 1498 O O . GLY A 1 190 ? 15.205 -8.817 -43.095 1.00 66.44 190 GLY A O 1
ATOM 1499 N N . ASP A 1 191 ? 16.698 -10.122 -44.155 1.00 70.75 191 ASP A N 1
ATOM 1500 C CA . ASP A 1 191 ? 16.044 -11.414 -43.870 1.00 70.75 191 ASP A CA 1
ATOM 1501 C C . ASP A 1 191 ? 15.676 -11.630 -42.392 1.00 70.75 191 ASP A C 1
ATOM 1503 O O . ASP A 1 191 ? 14.721 -12.341 -42.073 1.00 70.75 191 ASP A O 1
ATOM 1507 N N . ARG A 1 192 ? 16.438 -11.030 -41.470 1.00 63.72 192 ARG A N 1
ATOM 1508 C CA . ARG A 1 192 ? 16.205 -11.141 -40.023 1.00 63.72 192 ARG A CA 1
ATOM 1509 C C . ARG A 1 192 ? 15.333 -10.016 -39.450 1.00 63.72 192 ARG A C 1
ATOM 1511 O O . ARG A 1 192 ? 14.774 -10.187 -38.369 1.00 63.72 192 ARG A O 1
ATOM 1518 N N . GLY A 1 193 ? 15.185 -8.898 -40.164 1.00 67.50 193 GLY A N 1
ATOM 1519 C CA . GLY A 1 193 ? 14.355 -7.756 -39.775 1.00 67.50 193 GLY A CA 1
ATOM 1520 C C . GLY A 1 193 ? 14.757 -7.077 -38.458 1.00 67.50 193 GLY A C 1
ATOM 1521 O O . GLY A 1 193 ? 15.931 -6.831 -38.195 1.00 67.50 193 GLY A O 1
ATOM 1522 N N . ILE A 1 194 ? 13.761 -6.737 -37.636 1.00 64.62 194 ILE A N 1
ATOM 1523 C CA . ILE A 1 194 ? 13.953 -6.233 -36.267 1.00 64.62 194 ILE A CA 1
ATOM 1524 C C . ILE A 1 194 ? 13.740 -7.404 -35.320 1.00 64.62 194 ILE A C 1
ATOM 1526 O O . ILE A 1 194 ? 12.669 -8.014 -35.329 1.00 64.62 194 ILE A O 1
ATOM 1530 N N . TRP A 1 195 ? 14.718 -7.694 -34.465 1.00 63.56 195 TRP A N 1
ATOM 1531 C CA . TRP A 1 195 ? 14.531 -8.692 -33.418 1.00 63.56 195 TRP A CA 1
ATOM 1532 C C . TRP A 1 195 ? 15.167 -8.269 -32.105 1.00 63.56 195 TRP A C 1
ATOM 1534 O O . TRP A 1 195 ? 16.162 -7.543 -32.027 1.00 63.56 195 TRP A O 1
ATOM 1544 N N . VAL A 1 196 ? 14.570 -8.784 -31.040 1.00 61.72 196 VAL A N 1
ATOM 1545 C CA . VAL A 1 196 ? 15.020 -8.573 -29.675 1.00 61.72 196 VAL A CA 1
ATOM 1546 C C . VAL A 1 196 ? 15.617 -9.884 -29.182 1.00 61.72 196 VAL A C 1
ATOM 1548 O O . VAL A 1 196 ? 14.936 -10.911 -29.150 1.00 61.72 196 VAL A O 1
ATOM 1551 N N . ALA A 1 197 ? 16.895 -9.873 -28.800 1.00 65.12 197 ALA A N 1
ATOM 1552 C CA . ALA A 1 197 ? 17.510 -11.040 -28.181 1.00 65.12 197 ALA A CA 1
ATOM 1553 C C . ALA A 1 197 ? 17.096 -11.091 -26.708 1.00 65.12 197 ALA A C 1
ATOM 1555 O O . ALA A 1 197 ? 17.652 -10.399 -25.851 1.00 65.12 197 ALA A O 1
ATOM 1556 N N . LEU A 1 198 ? 16.088 -11.913 -26.425 1.00 60.72 198 LEU A N 1
ATOM 1557 C CA . LEU A 1 198 ? 15.613 -12.168 -25.073 1.00 60.72 198 LEU A CA 1
ATOM 1558 C C . LEU A 1 198 ? 16.226 -13.465 -24.539 1.00 60.72 198 LEU A C 1
ATOM 1560 O O . LEU A 1 198 ? 16.280 -14.486 -25.224 1.00 60.72 198 LEU A O 1
ATOM 1564 N N . ASP A 1 199 ? 16.651 -13.440 -23.277 1.00 60.44 199 ASP A N 1
ATOM 1565 C CA . ASP A 1 199 ? 16.846 -14.670 -22.509 1.00 60.44 199 ASP A CA 1
ATOM 1566 C C . ASP A 1 199 ? 15.489 -15.401 -22.440 1.00 60.44 199 ASP A C 1
ATOM 1568 O O . ASP A 1 199 ? 14.448 -14.752 -22.312 1.00 60.44 199 ASP A O 1
ATOM 1572 N N . LYS A 1 200 ? 15.468 -16.742 -22.474 1.00 57.88 200 LYS A N 1
ATOM 1573 C CA . LYS A 1 200 ? 14.227 -17.558 -22.490 1.00 57.88 200 LYS A CA 1
ATOM 1574 C C . LYS A 1 200 ? 13.286 -17.284 -21.304 1.00 57.88 200 LYS A C 1
ATOM 1576 O O . LYS A 1 200 ? 12.165 -17.781 -21.278 1.00 57.88 200 LYS A O 1
ATOM 1581 N N . LYS A 1 201 ? 13.763 -16.553 -20.293 1.00 55.41 201 LYS A N 1
ATOM 1582 C CA . LYS A 1 201 ? 13.057 -16.202 -19.055 1.00 55.41 201 LYS A CA 1
ATOM 1583 C C . LYS A 1 201 ? 12.595 -14.740 -18.985 1.00 55.41 201 LYS A C 1
ATOM 1585 O O . LYS A 1 201 ? 12.010 -14.364 -17.967 1.00 55.41 201 LYS A O 1
ATOM 1590 N N . SER A 1 202 ? 12.883 -13.914 -19.990 1.00 55.00 202 SER A N 1
ATOM 1591 C CA . SER A 1 202 ? 12.433 -12.518 -20.021 1.00 55.00 202 SER A CA 1
ATOM 1592 C C . SER A 1 202 ? 11.024 -12.415 -20.617 1.00 55.00 202 SER A C 1
ATOM 1594 O O . SER A 1 202 ? 10.724 -13.140 -21.567 1.00 55.00 202 SER A O 1
ATOM 1596 N N . PRO A 1 203 ? 10.154 -11.534 -20.087 1.00 59.41 203 PRO A N 1
ATOM 1597 C CA . PRO A 1 203 ? 8.889 -11.204 -20.740 1.00 59.41 203 PRO A CA 1
ATOM 1598 C C . PRO A 1 203 ? 9.129 -10.714 -22.179 1.00 59.41 203 PRO A C 1
ATOM 1600 O O . PRO A 1 203 ? 10.182 -10.123 -22.440 1.00 59.41 203 PRO A O 1
ATOM 1603 N N . PRO A 1 204 ? 8.182 -10.938 -23.108 1.00 62.75 204 PRO A N 1
ATOM 1604 C CA . PRO A 1 204 ? 8.289 -10.393 -24.455 1.00 62.75 204 PRO A CA 1
ATOM 1605 C C . PRO A 1 204 ? 8.348 -8.860 -24.397 1.00 62.75 204 PRO A C 1
ATOM 1607 O O . PRO A 1 204 ? 7.571 -8.227 -23.684 1.00 62.75 204 PRO A O 1
ATOM 1610 N N . VAL A 1 205 ? 9.305 -8.279 -25.121 1.00 66.69 205 VAL A N 1
ATOM 1611 C CA . VAL A 1 205 ? 9.396 -6.835 -25.367 1.00 66.69 205 VAL A CA 1
ATOM 1612 C C . VAL A 1 205 ? 8.633 -6.560 -26.654 1.00 66.69 205 VAL A C 1
ATOM 1614 O O . VAL A 1 205 ? 8.890 -7.204 -27.672 1.00 66.69 205 VAL A O 1
ATOM 1617 N N . GLU A 1 206 ? 7.688 -5.632 -26.597 1.00 72.44 206 GLU A N 1
ATOM 1618 C CA . GLU A 1 206 ? 6.920 -5.190 -27.755 1.00 72.44 206 GLU A CA 1
ATOM 1619 C C . GLU A 1 206 ? 7.670 -4.057 -28.464 1.00 72.44 206 GLU A C 1
ATOM 1621 O O . GLU A 1 206 ? 8.431 -3.307 -27.843 1.00 72.44 206 GLU A O 1
ATOM 1626 N N . TYR A 1 207 ? 7.480 -3.948 -29.779 1.00 69.94 207 TYR A N 1
ATOM 1627 C CA . TYR A 1 207 ? 8.073 -2.887 -30.583 1.00 69.94 207 TYR A CA 1
ATOM 1628 C C . TYR A 1 207 ? 7.062 -2.327 -31.581 1.00 69.94 207 TYR A C 1
ATOM 1630 O O . TYR A 1 207 ? 6.237 -3.052 -32.139 1.00 69.94 207 TYR A O 1
ATOM 1638 N N . LEU A 1 208 ? 7.168 -1.026 -31.829 1.00 76.69 208 LEU A N 1
ATOM 1639 C CA . LEU A 1 208 ? 6.419 -0.302 -32.847 1.00 76.69 208 LEU A CA 1
ATOM 1640 C C . LEU A 1 208 ? 7.389 0.553 -33.645 1.00 76.69 208 LEU A C 1
ATOM 1642 O O . LEU A 1 208 ? 8.278 1.182 -33.077 1.00 76.69 208 LEU A O 1
ATOM 1646 N N . TYR A 1 209 ? 7.191 0.618 -34.955 1.00 72.62 209 TYR A N 1
ATOM 1647 C CA . TYR A 1 209 ? 7.850 1.610 -35.790 1.00 72.62 209 TYR A CA 1
ATOM 1648 C C . TYR A 1 209 ? 6.813 2.613 -36.288 1.00 72.62 209 TYR A C 1
ATOM 1650 O O . TYR A 1 209 ? 5.704 2.242 -36.677 1.00 72.62 209 TYR A O 1
ATOM 1658 N N . ARG A 1 210 ? 7.167 3.896 -36.252 1.00 78.25 210 ARG A N 1
ATOM 1659 C CA . ARG A 1 210 ? 6.342 4.989 -36.767 1.00 78.25 210 ARG A CA 1
ATOM 1660 C C . ARG A 1 210 ? 7.209 5.978 -37.532 1.00 78.25 210 ARG A C 1
ATOM 1662 O O . ARG A 1 210 ? 8.356 6.212 -37.160 1.00 78.25 210 ARG A O 1
ATOM 1669 N N . LEU A 1 211 ? 6.652 6.560 -38.587 1.00 68.38 211 LEU A N 1
ATOM 1670 C CA . LEU A 1 211 ? 7.254 7.700 -39.267 1.00 68.38 211 LEU A CA 1
ATOM 1671 C C . LEU A 1 211 ? 6.736 8.976 -38.596 1.00 68.38 211 LEU A C 1
ATOM 1673 O O . LEU A 1 211 ? 5.527 9.200 -38.560 1.00 68.38 211 LEU A O 1
ATOM 1677 N N . GLU A 1 212 ? 7.626 9.795 -38.047 1.00 74.81 212 GLU A N 1
ATOM 1678 C CA . GLU A 1 212 ? 7.272 11.052 -37.383 1.00 74.81 212 GLU A CA 1
ATOM 1679 C C . GLU A 1 212 ? 8.280 12.128 -37.784 1.00 74.81 212 GLU A C 1
ATOM 1681 O O . GLU A 1 212 ? 9.482 11.901 -37.689 1.00 74.81 212 GLU A O 1
ATOM 1686 N N . ASN A 1 213 ? 7.805 13.294 -38.235 1.00 73.12 213 ASN A N 1
ATOM 1687 C CA . ASN A 1 213 ? 8.653 14.412 -38.676 1.00 73.12 213 ASN A CA 1
ATOM 1688 C C . ASN A 1 213 ? 9.740 13.997 -39.684 1.00 73.12 213 ASN A C 1
ATOM 1690 O O . ASN A 1 213 ? 10.905 14.337 -39.512 1.00 73.12 213 ASN A O 1
ATOM 1694 N N . GLU A 1 214 ? 9.363 13.229 -40.711 1.00 69.44 214 GLU A N 1
ATOM 1695 C CA . GLU A 1 214 ? 10.289 12.719 -41.738 1.00 69.44 214 GLU A CA 1
ATOM 1696 C C . GLU A 1 214 ? 11.392 11.780 -41.216 1.00 69.44 214 GLU A C 1
ATOM 1698 O O . GLU A 1 214 ? 12.350 11.485 -41.926 1.00 69.44 214 GLU A O 1
ATOM 1703 N N . GLN A 1 215 ? 11.233 11.249 -40.005 1.00 70.25 215 GLN A N 1
ATOM 1704 C CA . GLN A 1 215 ? 12.181 10.334 -39.392 1.00 70.25 215 GLN A CA 1
ATOM 1705 C C . GLN A 1 215 ? 11.510 9.024 -38.981 1.00 70.25 215 GLN A C 1
ATOM 1707 O O . GLN A 1 215 ? 10.428 9.005 -38.386 1.00 70.25 215 GLN A O 1
ATOM 1712 N N . LEU A 1 216 ? 12.182 7.908 -39.263 1.00 77.50 216 LEU A N 1
ATOM 1713 C CA . LEU A 1 216 ? 11.800 6.614 -38.725 1.00 77.50 216 LEU A CA 1
ATOM 1714 C C . LEU A 1 216 ? 12.151 6.551 -37.237 1.00 77.50 216 LEU A C 1
ATOM 1716 O O . LEU A 1 216 ? 13.319 6.657 -36.846 1.00 77.50 216 LEU A O 1
ATOM 1720 N N . LYS A 1 217 ? 11.123 6.328 -36.421 1.00 80.44 217 LYS A N 1
ATOM 1721 C CA . LYS A 1 217 ? 11.241 6.098 -34.987 1.00 80.44 217 LYS A CA 1
ATOM 1722 C C . LYS A 1 217 ? 10.822 4.686 -34.647 1.00 80.44 217 LYS A C 1
ATOM 1724 O O . LYS A 1 217 ? 9.770 4.218 -35.085 1.00 80.44 217 LYS A O 1
ATOM 1729 N N . MET A 1 218 ? 11.627 4.034 -33.823 1.00 78.94 218 MET A N 1
ATOM 1730 C CA . MET A 1 218 ? 11.297 2.738 -33.243 1.00 78.94 218 MET A CA 1
ATOM 1731 C C . MET A 1 218 ? 11.127 2.903 -31.742 1.00 78.94 218 MET A C 1
ATOM 1733 O O . MET A 1 218 ? 12.042 3.357 -31.059 1.00 78.94 218 MET A O 1
ATOM 1737 N N . GLU A 1 219 ? 9.954 2.539 -31.243 1.00 80.50 219 GLU A N 1
ATOM 1738 C CA . GLU A 1 219 ? 9.641 2.543 -29.823 1.00 80.50 219 GLU A CA 1
ATOM 1739 C C . GLU A 1 219 ? 9.577 1.100 -29.330 1.00 80.50 219 GLU A C 1
ATOM 1741 O O . GLU A 1 219 ? 8.825 0.282 -29.858 1.00 80.50 219 GLU A O 1
ATOM 1746 N N . PHE A 1 220 ? 10.377 0.798 -28.313 1.00 76.19 220 PHE A N 1
ATOM 1747 C CA . PHE A 1 220 ? 10.381 -0.487 -27.628 1.00 76.19 220 PHE A CA 1
ATOM 1748 C C . PHE A 1 220 ? 9.799 -0.297 -26.237 1.00 76.19 220 PHE A C 1
ATOM 1750 O O . PHE A 1 220 ? 10.248 0.595 -25.507 1.00 76.19 220 PHE A O 1
ATOM 1757 N N . TRP A 1 221 ? 8.844 -1.145 -25.851 1.00 76.00 221 TRP A N 1
ATOM 1758 C CA . TRP A 1 221 ? 8.293 -1.137 -24.500 1.00 76.00 221 TRP A CA 1
ATOM 1759 C C . TRP A 1 221 ? 8.147 -2.539 -23.913 1.00 76.00 221 TRP A C 1
ATOM 1761 O O . TRP A 1 221 ? 7.819 -3.511 -24.592 1.00 76.00 221 TRP A O 1
ATOM 1771 N N . GLY A 1 222 ? 8.396 -2.655 -22.611 1.00 71.50 222 GLY A N 1
ATOM 1772 C CA . GLY A 1 222 ? 8.227 -3.918 -21.902 1.00 71.50 222 GLY A CA 1
ATOM 1773 C C . GLY A 1 222 ? 8.841 -3.915 -20.510 1.00 71.50 222 GLY A C 1
ATOM 1774 O O . GLY A 1 222 ? 9.311 -2.895 -20.007 1.00 71.50 222 GLY A O 1
ATOM 1775 N N . LEU A 1 223 ? 8.843 -5.088 -19.885 1.00 68.25 223 LEU A N 1
ATOM 1776 C CA . LEU A 1 223 ? 9.418 -5.325 -18.564 1.00 68.25 223 LEU A CA 1
ATOM 1777 C C . LEU A 1 223 ? 10.563 -6.328 -18.695 1.00 68.25 223 LEU A C 1
ATOM 1779 O O . LEU A 1 223 ? 10.349 -7.439 -19.173 1.00 68.25 223 LEU A O 1
ATOM 1783 N N . SER A 1 224 ? 11.765 -5.981 -18.230 1.00 67.75 224 SER A N 1
ATOM 1784 C CA . SER A 1 224 ? 12.893 -6.921 -18.219 1.00 67.75 224 SER A CA 1
ATOM 1785 C C . SER A 1 224 ? 13.628 -6.933 -16.885 1.00 67.75 224 SER A C 1
ATOM 1787 O O . SER A 1 224 ? 13.797 -5.909 -16.233 1.00 67.75 224 SER A O 1
ATOM 1789 N N . LYS A 1 225 ? 14.116 -8.112 -16.487 1.00 64.12 225 LYS A N 1
ATOM 1790 C CA . LYS A 1 225 ? 14.970 -8.284 -15.297 1.00 64.12 225 LYS A CA 1
ATOM 1791 C C . LYS A 1 225 ? 16.465 -8.095 -15.590 1.00 64.12 225 LYS A C 1
ATOM 1793 O O . LYS A 1 225 ? 17.271 -8.137 -14.667 1.00 64.12 225 LYS A O 1
ATOM 1798 N N . LYS A 1 226 ? 16.847 -7.976 -16.865 1.00 66.38 226 LYS A N 1
ATOM 1799 C CA . LYS A 1 226 ? 18.237 -7.890 -17.344 1.00 66.38 226 LYS A CA 1
ATOM 1800 C C . LYS A 1 226 ? 18.342 -6.897 -18.508 1.00 66.38 226 LYS A C 1
ATOM 1802 O O . LYS A 1 226 ? 17.323 -6.638 -19.154 1.00 66.38 226 LYS A O 1
ATOM 1807 N N . PRO A 1 227 ? 19.547 -6.390 -18.824 1.00 66.06 227 PRO A N 1
ATOM 1808 C CA . PRO A 1 227 ? 19.775 -5.664 -20.067 1.00 66.06 227 PRO A CA 1
ATOM 1809 C C . PRO A 1 227 ? 19.281 -6.478 -21.267 1.00 66.06 227 PRO A C 1
ATOM 1811 O O . PRO A 1 227 ? 19.501 -7.689 -21.332 1.00 66.06 227 PRO A O 1
ATOM 1814 N N . VAL A 1 228 ? 18.590 -5.812 -22.186 1.00 68.38 228 VAL A N 1
ATOM 1815 C CA . VAL A 1 228 ? 18.064 -6.411 -23.414 1.00 68.38 228 VAL A CA 1
ATOM 1816 C C . VAL A 1 228 ? 18.897 -5.905 -24.581 1.00 68.38 228 VAL A C 1
ATOM 1818 O O . VAL A 1 228 ? 19.134 -4.703 -24.688 1.00 68.38 228 VAL A O 1
ATOM 1821 N N . ALA A 1 229 ? 19.343 -6.818 -25.442 1.00 71.56 229 ALA A N 1
ATOM 1822 C CA . ALA A 1 229 ? 20.024 -6.463 -26.678 1.00 71.56 229 ALA A CA 1
ATOM 1823 C C . ALA A 1 229 ? 19.004 -6.397 -27.821 1.00 71.56 229 ALA A C 1
ATOM 1825 O O . ALA A 1 229 ? 18.248 -7.345 -28.056 1.00 71.56 229 ALA A O 1
ATOM 1826 N N . MET A 1 230 ? 18.984 -5.261 -28.511 1.00 72.81 230 MET A N 1
ATOM 1827 C CA . MET A 1 230 ? 18.107 -4.995 -29.648 1.00 72.81 230 MET A CA 1
ATOM 1828 C C . MET A 1 230 ? 18.957 -4.927 -30.908 1.00 72.81 230 MET A C 1
ATOM 1830 O O . MET A 1 230 ? 20.012 -4.291 -30.905 1.00 72.81 230 MET A O 1
ATOM 1834 N N . TYR A 1 231 ? 18.500 -5.591 -31.965 1.00 72.19 231 TYR A N 1
ATOM 1835 C CA . TYR A 1 231 ? 19.214 -5.663 -33.231 1.00 72.19 231 TYR A CA 1
ATOM 1836 C C . TYR A 1 231 ? 18.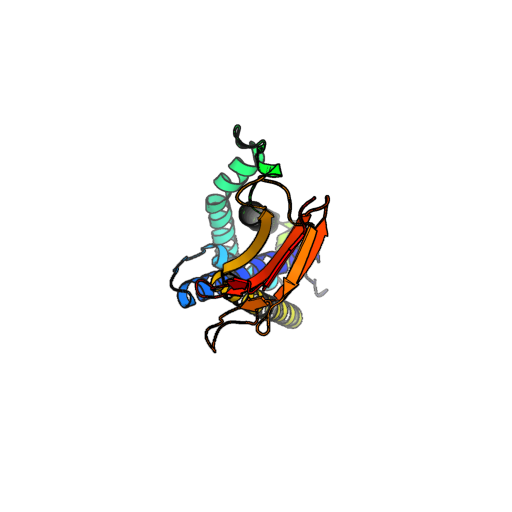311 -5.165 -34.355 1.00 72.19 231 TYR A C 1
ATOM 1838 O O . TYR A 1 231 ? 17.142 -5.546 -34.450 1.00 72.19 231 TYR A O 1
ATOM 1846 N N . LEU A 1 232 ? 18.882 -4.304 -35.192 1.00 74.62 232 LEU A N 1
ATOM 1847 C CA . LEU A 1 232 ? 18.282 -3.823 -36.425 1.00 74.62 232 LEU A CA 1
ATOM 1848 C C . LEU A 1 232 ? 19.148 -4.314 -37.584 1.00 74.62 232 LEU A C 1
ATOM 1850 O O . LEU A 1 232 ? 20.312 -3.927 -37.670 1.00 74.62 232 LEU A O 1
ATOM 1854 N N . ASP A 1 233 ? 18.578 -5.140 -38.457 1.00 77.25 233 ASP A N 1
ATOM 1855 C CA . ASP A 1 233 ? 19.226 -5.582 -39.693 1.00 77.25 233 ASP A CA 1
ATOM 1856 C C . ASP A 1 233 ? 18.509 -4.983 -40.896 1.00 77.25 233 ASP A C 1
ATOM 1858 O O . ASP A 1 233 ? 17.297 -5.148 -41.085 1.00 77.25 233 ASP A O 1
ATOM 1862 N N . PHE A 1 234 ? 19.264 -4.246 -41.698 1.00 76.56 234 PHE A N 1
ATOM 1863 C CA . PHE A 1 234 ? 18.750 -3.545 -42.859 1.00 76.56 234 PHE A CA 1
ATOM 1864 C C . PHE A 1 234 ? 19.761 -3.605 -43.999 1.00 76.56 234 PHE A C 1
ATOM 1866 O O . PHE A 1 234 ? 20.97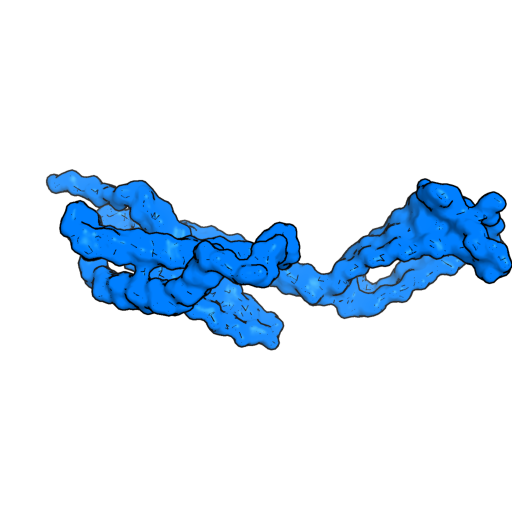0 -3.525 -43.798 1.00 76.56 234 PHE A O 1
ATOM 1873 N N . GLU A 1 235 ? 19.236 -3.724 -45.213 1.00 80.69 235 GLU A N 1
ATOM 1874 C CA . GLU A 1 235 ? 20.029 -3.850 -46.441 1.00 80.69 235 GLU A CA 1
ATOM 1875 C C . GLU A 1 235 ? 20.256 -2.500 -47.134 1.00 80.69 235 GLU A C 1
ATOM 1877 O O . GLU A 1 235 ? 21.091 -2.384 -48.027 1.00 80.69 235 GLU A O 1
ATOM 1882 N N . GLY A 1 236 ? 19.492 -1.475 -46.753 1.00 75.69 236 GLY A N 1
ATOM 1883 C CA . GLY A 1 236 ? 19.576 -0.137 -47.330 1.00 75.69 236 GLY A CA 1
ATOM 1884 C C . GLY A 1 236 ? 18.560 0.826 -46.721 1.00 75.69 236 GLY A C 1
ATOM 1885 O O . GLY A 1 236 ? 17.641 0.405 -46.012 1.00 75.69 236 GLY A O 1
ATOM 1886 N N . TYR A 1 237 ? 18.730 2.121 -46.994 1.00 77.12 237 TYR A N 1
ATOM 1887 C CA . TYR A 1 237 ? 17.881 3.188 -46.465 1.00 77.12 237 TYR A CA 1
ATOM 1888 C C . TYR A 1 237 ? 17.703 4.348 -47.457 1.00 77.12 237 TYR A C 1
ATOM 1890 O O . TYR A 1 237 ? 18.472 4.479 -48.407 1.00 77.12 237 TYR A O 1
ATOM 1898 N N . GLN A 1 238 ? 16.671 5.167 -47.240 1.00 73.75 238 GLN A N 1
ATOM 1899 C CA . GLN A 1 238 ? 16.435 6.430 -47.952 1.00 73.75 238 GLN A CA 1
ATOM 1900 C C . GLN A 1 238 ? 16.532 7.612 -46.980 1.00 73.75 238 GLN A C 1
ATOM 1902 O O . GLN A 1 238 ? 15.932 7.574 -45.899 1.00 73.75 238 GLN A O 1
ATOM 1907 N N . THR A 1 239 ? 17.287 8.640 -47.374 1.00 71.19 239 THR A N 1
ATOM 1908 C CA . THR A 1 239 ? 17.438 9.911 -46.648 1.00 71.19 239 THR A CA 1
ATOM 1909 C C . THR A 1 239 ? 16.374 10.927 -47.064 1.00 71.19 239 THR A C 1
ATOM 1911 O O . THR A 1 239 ? 15.527 10.633 -47.916 1.00 71.19 239 THR A O 1
ATOM 1914 N N . ALA A 1 240 ? 16.360 12.071 -46.377 1.00 60.38 240 ALA A N 1
ATOM 1915 C CA . ALA A 1 240 ? 15.337 13.096 -46.518 1.00 60.38 240 ALA A CA 1
ATOM 1916 C C . ALA A 1 240 ? 15.428 13.895 -47.819 1.00 60.38 240 ALA A C 1
ATOM 1918 O O . ALA A 1 240 ? 16.545 14.131 -48.315 1.00 60.38 240 ALA A O 1
#

Foldseek 3Di:
DDQDDADVVLLVLLLLLLLLLLLLVLVQVLCVVLVNHDRDPSVCSNLLSLLSLQLAPVSLVVNLVVLVVLCVVLVVVVVCVVVPDPPPVCVVVDPPVVVVVSVSSVSSNVSSVVSNCLSPDPVNNVSSPGDDPVSPVSVVSSVVSNVVSNVVSNVVSVVVSQQVLWDKDKDKDWDADPVPRFAWQDFAADPVAKDKDDDPPFDDKDKDWDQDPSHIMIIITDTGNDDIDIDGHTDDTDGD